Protein AF-A0A7W8KRE2-F1 (afdb_monomer)

Radius of gyration: 22.36 Å; Cα contacts (8 Å, |Δi|>4): 239; chains: 1; bounding box: 76×40×33 Å

Sequence (192 aa):
MHAADRRAFTIASDQQWRWREQNCRDRACLLDWYRRRQAELQAQAGSALAGDVRLPDKAAAAAQTVRAEPLRLKLNDVQIAGIAPPGAMPWPHYVRVDSGEYFYEDPQAGAAAALVGVRYYGIENGQYIIEASRGKAVLRYTCSADCAYIGQLALPGDIEKDMVIVRNDRNSLPSVIVNDAVNGLLAPTGAR

Structure (mmCIF, N/CA/C/O backbone):
data_AF-A0A7W8KRE2-F1
#
_entry.id   AF-A0A7W8KRE2-F1
#
loop_
_atom_site.group_PDB
_atom_site.id
_atom_site.type_symbol
_atom_site.label_atom_id
_atom_site.label_alt_id
_atom_site.label_comp_id
_atom_site.label_asym_id
_atom_site.label_entity_id
_atom_site.label_seq_id
_atom_site.pdbx_PDB_ins_code
_atom_site.Cartn_x
_atom_site.Cartn_y
_atom_site.Cartn_z
_atom_site.occupancy
_atom_site.B_iso_or_equiv
_atom_site.auth_seq_id
_atom_site.auth_comp_id
_atom_site.auth_asym_id
_atom_site.auth_atom_id
_atom_site.pdbx_PDB_model_num
ATOM 1 N N . MET A 1 1 ? 37.493 4.393 -1.944 1.00 35.66 1 MET A N 1
ATOM 2 C CA . MET A 1 1 ? 36.139 4.992 -2.016 1.00 35.66 1 MET A CA 1
ATOM 3 C C . MET A 1 1 ? 35.445 4.627 -0.712 1.00 35.66 1 MET A C 1
ATOM 5 O O . MET A 1 1 ? 35.243 3.453 -0.473 1.00 35.66 1 MET A O 1
ATOM 9 N N . HIS A 1 2 ? 35.194 5.590 0.176 1.00 34.53 2 HIS A N 1
ATOM 10 C CA . HIS A 1 2 ? 34.737 5.338 1.552 1.00 34.53 2 HIS A CA 1
ATOM 11 C C . HIS A 1 2 ? 33.223 5.081 1.634 1.00 34.53 2 HIS A C 1
ATOM 13 O O . HIS A 1 2 ? 32.477 5.704 0.886 1.00 34.53 2 HIS A O 1
ATOM 19 N N . ALA A 1 3 ? 32.786 4.222 2.569 1.00 41.09 3 ALA A N 1
ATOM 20 C CA . ALA A 1 3 ? 31.389 4.060 3.003 1.00 41.09 3 ALA A CA 1
ATOM 21 C C . ALA A 1 3 ? 30.369 4.064 1.844 1.00 41.09 3 ALA A C 1
ATOM 23 O O . ALA A 1 3 ? 29.575 4.993 1.719 1.00 41.09 3 ALA A O 1
ATOM 24 N N . ALA A 1 4 ? 30.439 3.051 0.975 1.00 54.84 4 ALA A N 1
ATOM 25 C CA . ALA A 1 4 ? 29.631 2.927 -0.239 1.00 54.84 4 ALA A CA 1
ATOM 26 C C . ALA A 1 4 ? 28.149 3.312 -0.011 1.00 54.84 4 ALA A C 1
ATOM 28 O O . ALA A 1 4 ? 27.412 2.626 0.691 1.00 54.84 4 ALA A O 1
ATOM 29 N N . ASP A 1 5 ? 27.783 4.468 -0.567 1.00 71.12 5 ASP A N 1
ATOM 30 C CA . ASP A 1 5 ? 26.479 5.138 -0.623 1.00 71.12 5 ASP A CA 1
ATOM 31 C C . ASP A 1 5 ? 25.334 4.526 0.221 1.00 71.12 5 ASP A C 1
ATOM 33 O O . ASP A 1 5 ? 24.528 3.710 -0.238 1.00 71.12 5 ASP A O 1
ATOM 37 N N . ARG A 1 6 ? 25.205 5.002 1.468 1.00 72.06 6 ARG A N 1
ATOM 38 C CA . ARG A 1 6 ? 24.103 4.653 2.387 1.00 72.06 6 ARG A CA 1
ATOM 39 C C . ARG A 1 6 ? 22.718 4.890 1.768 1.00 72.06 6 ARG A C 1
ATOM 41 O O . ARG A 1 6 ? 21.775 4.165 2.095 1.00 72.06 6 ARG A O 1
ATOM 48 N N . ARG A 1 7 ? 22.573 5.883 0.882 1.00 72.12 7 ARG A N 1
ATOM 49 C CA . ARG A 1 7 ? 21.307 6.167 0.194 1.00 72.12 7 ARG A CA 1
ATOM 50 C C . ARG A 1 7 ? 21.027 5.102 -0.860 1.00 72.12 7 ARG A C 1
ATOM 52 O O . ARG A 1 7 ? 19.917 4.578 -0.881 1.00 72.12 7 ARG A O 1
ATOM 59 N N . ALA A 1 8 ? 22.019 4.724 -1.664 1.00 76.62 8 ALA A N 1
ATOM 60 C CA . ALA A 1 8 ? 21.883 3.620 -2.615 1.00 76.62 8 ALA A CA 1
ATOM 61 C C . ALA A 1 8 ? 21.575 2.288 -1.913 1.00 76.62 8 ALA A C 1
ATOM 63 O O . ALA A 1 8 ? 20.693 1.557 -2.357 1.00 76.62 8 ALA A O 1
ATOM 64 N N . PHE A 1 9 ? 22.223 2.003 -0.778 1.00 78.81 9 PHE A N 1
ATOM 65 C CA . PHE A 1 9 ? 21.913 0.816 0.026 1.00 78.81 9 PHE A CA 1
ATOM 66 C C . PHE A 1 9 ? 20.467 0.827 0.539 1.00 78.81 9 PHE A C 1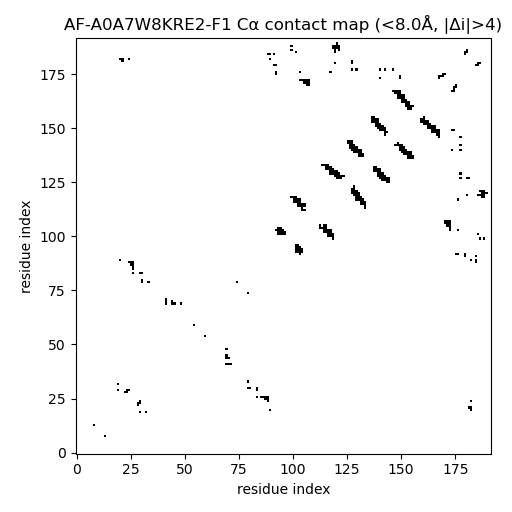
ATOM 68 O O . PHE A 1 9 ? 19.773 -0.185 0.456 1.00 78.81 9 PHE A O 1
ATOM 75 N N . THR A 1 10 ? 19.987 1.979 1.018 1.00 74.19 10 THR A N 1
ATOM 76 C CA . THR A 1 10 ? 18.595 2.138 1.468 1.00 74.19 10 THR A CA 1
ATOM 77 C C . THR A 1 10 ? 17.623 1.893 0.310 1.00 74.19 10 THR A C 1
ATOM 79 O O . THR A 1 10 ? 16.732 1.060 0.445 1.00 74.19 10 THR A O 1
ATOM 82 N N . ILE A 1 11 ? 17.864 2.508 -0.858 1.00 75.69 11 ILE A N 1
ATOM 83 C CA . ILE A 1 11 ? 17.061 2.331 -2.083 1.00 75.69 11 ILE A CA 1
ATOM 84 C C . ILE A 1 11 ? 17.053 0.871 -2.564 1.00 75.69 11 ILE A C 1
ATOM 86 O O . ILE A 1 11 ? 16.023 0.382 -3.028 1.00 75.69 11 ILE A O 1
ATOM 90 N N . ALA A 1 12 ? 18.173 0.157 -2.451 1.00 80.50 12 ALA A N 1
ATOM 91 C CA . ALA A 1 12 ? 18.250 -1.260 -2.795 1.00 80.50 12 ALA A CA 1
ATOM 92 C C . ALA A 1 12 ? 17.520 -2.144 -1.765 1.00 80.50 12 ALA A C 1
ATOM 94 O O . ALA A 1 12 ? 16.859 -3.113 -2.138 1.00 80.50 12 ALA A O 1
ATOM 95 N N . SER A 1 13 ? 17.602 -1.807 -0.473 1.00 79.44 13 SER A N 1
ATOM 96 C CA . SER A 1 13 ? 16.949 -2.539 0.621 1.00 79.44 13 SER A CA 1
ATOM 97 C C . SER A 1 13 ? 15.421 -2.418 0.577 1.00 79.44 13 SER A C 1
ATOM 99 O O . SER A 1 13 ? 14.743 -3.427 0.403 1.00 79.44 13 SER A O 1
ATOM 101 N N . ASP A 1 14 ? 14.880 -1.197 0.603 1.00 77.81 14 ASP A N 1
ATOM 102 C CA . ASP A 1 14 ? 14.214 -0.699 -0.591 1.00 77.81 14 ASP A CA 1
ATOM 103 C C . ASP A 1 14 ? 13.386 -1.655 -1.459 1.00 77.81 14 ASP A C 1
ATOM 105 O O . ASP A 1 14 ? 12.382 -2.281 -1.095 1.00 77.81 14 ASP A O 1
ATOM 109 N N . GLN A 1 15 ? 13.858 -1.714 -2.696 1.00 81.56 15 GLN A N 1
ATOM 110 C CA . GLN A 1 15 ? 13.389 -2.573 -3.767 1.00 81.56 15 GLN A CA 1
ATOM 111 C C . GLN A 1 15 ? 13.258 -4.037 -3.332 1.00 81.56 15 GLN A C 1
ATOM 113 O O . GLN A 1 15 ? 12.283 -4.682 -3.703 1.00 81.56 15 GLN A O 1
ATOM 118 N N . GLN A 1 16 ? 14.166 -4.550 -2.497 1.00 87.69 16 GLN A N 1
ATOM 119 C CA . GLN A 1 16 ? 14.127 -5.937 -2.019 1.00 87.69 16 GLN A CA 1
ATOM 120 C C . GLN A 1 16 ? 12.934 -6.210 -1.098 1.00 87.69 16 GLN A C 1
ATOM 122 O O . GLN A 1 16 ? 12.254 -7.222 -1.265 1.00 87.69 16 GLN A O 1
ATOM 127 N N . TRP A 1 17 ? 12.611 -5.291 -0.184 1.00 80.88 17 TRP A N 1
ATOM 128 C CA . TRP A 1 17 ? 11.366 -5.376 0.586 1.00 80.88 17 TRP A CA 1
ATOM 129 C C . TRP A 1 17 ? 10.153 -5.304 -0.335 1.00 80.88 17 TRP A C 1
ATOM 131 O O . TRP A 1 17 ? 9.183 -6.020 -0.153 1.00 80.88 17 TRP A O 1
ATOM 141 N N . ARG A 1 18 ? 10.199 -4.438 -1.350 1.00 79.06 18 ARG A N 1
ATOM 142 C CA . ARG A 1 18 ? 9.077 -4.204 -2.276 1.00 79.06 18 ARG A CA 1
ATOM 143 C C . ARG A 1 18 ? 8.781 -5.463 -3.090 1.00 79.06 18 ARG A C 1
ATOM 145 O O . ARG A 1 18 ? 7.629 -5.839 -3.258 1.00 79.06 18 ARG A O 1
ATOM 152 N N . TRP A 1 19 ? 9.842 -6.145 -3.508 1.00 88.00 19 TRP A N 1
ATOM 153 C CA . TRP A 1 19 ? 9.762 -7.456 -4.125 1.00 88.00 19 TRP A CA 1
ATOM 154 C C . TRP A 1 19 ? 9.136 -8.480 -3.175 1.00 88.00 19 TRP A C 1
ATOM 156 O O . TRP A 1 19 ? 8.225 -9.188 -3.588 1.00 88.00 19 TRP A O 1
ATOM 166 N N . ARG A 1 20 ? 9.563 -8.535 -1.903 1.00 90.44 20 ARG A N 1
ATOM 167 C CA . ARG A 1 20 ? 8.985 -9.460 -0.911 1.00 90.44 20 ARG A CA 1
ATOM 168 C C . ARG A 1 20 ? 7.473 -9.296 -0.803 1.00 90.44 20 ARG A C 1
ATOM 170 O O . ARG A 1 20 ? 6.767 -10.287 -0.911 1.00 90.44 20 ARG A O 1
ATOM 177 N N . GLU A 1 21 ? 7.017 -8.061 -0.618 1.00 83.19 21 GLU A N 1
ATOM 178 C CA . GLU A 1 21 ? 5.596 -7.710 -0.507 1.00 83.19 21 GLU A CA 1
ATOM 179 C C . GLU A 1 21 ? 4.787 -8.268 -1.681 1.00 83.19 21 GLU A C 1
ATOM 181 O O . GLU A 1 21 ? 3.829 -9.012 -1.509 1.00 83.19 21 GLU A O 1
ATOM 186 N N . GLN A 1 22 ? 5.260 -8.020 -2.898 1.00 76.62 22 GLN A N 1
ATOM 187 C CA . GLN A 1 22 ? 4.538 -8.416 -4.104 1.00 76.62 22 GLN A CA 1
ATOM 188 C C . GLN A 1 22 ? 4.611 -9.923 -4.401 1.00 76.62 22 GLN A C 1
ATOM 190 O O . GLN A 1 22 ? 3.720 -10.460 -5.058 1.00 76.62 22 GLN A O 1
ATOM 195 N N . ASN A 1 23 ? 5.674 -10.605 -3.961 1.00 82.50 23 ASN A N 1
ATOM 196 C CA . ASN A 1 23 ? 5.986 -11.971 -4.395 1.00 82.50 23 ASN A CA 1
ATOM 197 C C . ASN A 1 23 ? 5.770 -13.033 -3.310 1.00 82.50 23 ASN A C 1
ATOM 199 O O . ASN A 1 23 ? 5.735 -14.215 -3.642 1.00 82.50 23 ASN A O 1
ATOM 203 N N . CYS A 1 24 ? 5.601 -12.650 -2.042 1.00 82.94 24 CYS A N 1
ATOM 204 C CA . CYS A 1 24 ? 5.364 -13.594 -0.956 1.00 82.94 24 CYS A CA 1
ATOM 205 C C . CYS A 1 24 ? 3.989 -13.425 -0.320 1.00 82.94 24 CYS A C 1
ATOM 207 O O . CYS A 1 24 ? 3.678 -12.391 0.257 1.00 82.94 24 CYS A O 1
ATOM 209 N N . ARG A 1 25 ? 3.190 -14.499 -0.383 1.00 81.19 25 ARG A N 1
ATOM 210 C CA . ARG A 1 25 ? 1.819 -14.564 0.155 1.00 81.19 25 ARG A CA 1
ATOM 211 C C . ARG A 1 25 ? 1.632 -15.607 1.253 1.00 81.19 25 ARG A C 1
ATOM 213 O O . ARG A 1 25 ? 0.557 -15.708 1.832 1.00 81.19 25 ARG A O 1
ATOM 220 N N . ASP A 1 26 ? 2.669 -16.387 1.532 1.00 69.19 26 ASP A N 1
ATOM 221 C CA . ASP A 1 26 ? 2.651 -17.416 2.557 1.00 69.19 26 ASP A CA 1
ATOM 222 C C . ASP A 1 26 ? 3.980 -17.477 3.315 1.00 69.19 26 ASP A C 1
ATOM 224 O O . ASP A 1 26 ? 4.998 -16.872 2.954 1.00 69.19 26 ASP A O 1
ATOM 228 N N . ARG A 1 27 ? 3.948 -18.236 4.407 1.00 76.62 27 ARG A N 1
ATOM 229 C CA . ARG A 1 27 ? 5.068 -18.390 5.329 1.00 76.62 27 ARG A CA 1
ATOM 230 C C . ARG A 1 27 ? 6.301 -19.008 4.675 1.00 76.62 27 ARG A C 1
ATOM 232 O O . ARG A 1 27 ? 7.414 -18.617 5.019 1.00 76.62 27 ARG A O 1
ATOM 239 N N . ALA A 1 28 ? 6.117 -19.983 3.789 1.00 78.62 28 ALA A N 1
ATOM 240 C CA . ALA A 1 28 ? 7.236 -20.674 3.164 1.00 78.62 28 ALA A CA 1
ATOM 241 C C . ALA A 1 28 ? 8.022 -19.695 2.283 1.00 78.62 28 ALA A C 1
ATOM 243 O O . ALA A 1 28 ? 9.237 -19.573 2.443 1.00 78.62 28 ALA A O 1
ATOM 244 N N . CYS A 1 29 ? 7.315 -18.897 1.475 1.00 86.94 29 CYS A N 1
ATOM 245 C CA . CYS A 1 29 ? 7.933 -17.854 0.661 1.00 86.94 29 CYS A CA 1
ATOM 246 C C . CYS A 1 29 ? 8.695 -16.829 1.506 1.00 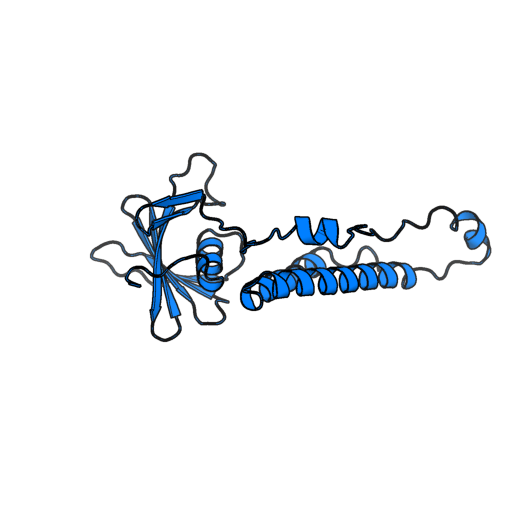86.94 29 CYS A C 1
ATOM 248 O O . CYS A 1 29 ? 9.836 -16.490 1.187 1.00 86.94 29 CYS A O 1
ATOM 250 N N . LEU A 1 30 ? 8.093 -16.347 2.602 1.00 82.94 30 LEU A N 1
ATOM 251 C CA . LEU A 1 30 ? 8.734 -15.358 3.472 1.00 82.94 30 LEU A CA 1
ATOM 252 C C . LEU A 1 30 ? 10.034 -15.896 4.080 1.00 82.94 30 LEU A C 1
ATOM 254 O O . LEU A 1 30 ? 11.056 -15.210 4.041 1.00 82.94 30 LEU A O 1
ATOM 258 N N . LEU A 1 31 ? 10.019 -17.124 4.607 1.00 80.50 31 LEU A N 1
ATOM 259 C CA . LEU A 1 31 ? 11.202 -17.750 5.202 1.00 80.50 31 LEU A CA 1
ATOM 260 C C . LEU A 1 31 ? 12.328 -17.935 4.178 1.00 80.50 31 LEU A C 1
ATOM 262 O O . LEU A 1 31 ? 13.482 -17.612 4.472 1.00 80.50 31 LEU A O 1
ATOM 266 N N . ASP A 1 32 ? 12.005 -18.391 2.969 1.00 86.56 32 ASP A N 1
ATOM 267 C CA . ASP A 1 32 ? 12.997 -18.580 1.909 1.00 86.56 32 ASP A CA 1
ATOM 268 C C . ASP A 1 32 ? 13.568 -17.250 1.408 1.00 86.56 32 ASP A C 1
ATOM 270 O O . ASP A 1 32 ? 14.779 -17.131 1.188 1.00 86.56 32 ASP A O 1
ATOM 274 N N . TRP A 1 33 ? 12.731 -16.213 1.312 1.00 91.75 33 TRP A N 1
ATOM 275 C CA . TRP A 1 33 ? 13.191 -14.863 1.008 1.00 91.75 33 TRP A CA 1
ATOM 276 C C . TRP A 1 33 ? 14.157 -14.334 2.075 1.00 91.75 33 TRP A C 1
ATOM 278 O O . TRP A 1 33 ? 15.232 -13.844 1.723 1.00 91.75 33 TRP A O 1
ATOM 288 N N . TYR A 1 34 ? 13.832 -14.473 3.367 1.00 88.75 34 TYR A N 1
ATOM 289 C CA . TYR A 1 34 ? 14.701 -14.020 4.461 1.00 88.75 34 TYR A CA 1
ATOM 290 C C . TYR A 1 34 ? 16.054 -14.735 4.456 1.00 88.75 34 TYR A C 1
ATOM 292 O O . TYR A 1 34 ? 17.090 -14.076 4.575 1.00 88.75 34 TYR A O 1
ATOM 300 N N . ARG A 1 35 ? 16.069 -16.060 4.259 1.00 88.62 35 ARG A N 1
ATOM 301 C CA . ARG A 1 35 ? 17.312 -16.844 4.161 1.00 88.62 35 ARG A CA 1
ATOM 302 C C . ARG A 1 35 ? 18.190 -16.367 3.010 1.00 88.62 35 ARG A C 1
ATOM 304 O O . ARG A 1 35 ? 19.377 -16.103 3.212 1.00 88.62 35 ARG A O 1
ATOM 311 N N . ARG A 1 36 ? 17.605 -16.208 1.817 1.00 90.81 36 ARG A N 1
ATOM 312 C CA . ARG A 1 36 ? 18.324 -15.718 0.634 1.00 90.81 36 ARG A CA 1
ATOM 313 C C . ARG A 1 36 ? 18.867 -14.312 0.867 1.00 90.81 36 ARG A C 1
ATOM 315 O O . ARG A 1 36 ? 20.054 -14.068 0.660 1.00 90.81 36 ARG A O 1
ATOM 322 N N . ARG A 1 37 ? 18.025 -13.402 1.363 1.00 91.25 37 ARG A N 1
ATOM 323 C CA . ARG A 1 37 ? 18.403 -12.007 1.597 1.00 91.25 37 ARG A CA 1
ATOM 324 C C . ARG A 1 37 ? 19.520 -11.882 2.631 1.00 91.25 37 ARG A C 1
ATOM 326 O O . ARG A 1 37 ? 20.433 -11.079 2.457 1.00 91.25 37 ARG A O 1
ATOM 333 N N . GLN A 1 38 ? 19.480 -12.698 3.682 1.00 83.12 38 GLN A N 1
ATOM 334 C CA . GLN A 1 38 ? 20.546 -12.776 4.675 1.00 83.12 38 GLN A CA 1
ATOM 335 C C . GLN A 1 38 ? 21.868 -13.237 4.046 1.00 83.12 38 GLN A C 1
ATOM 337 O O . GLN A 1 38 ? 22.899 -12.615 4.301 1.00 83.12 38 GLN A O 1
ATOM 342 N N . ALA A 1 39 ? 21.849 -14.284 3.215 1.00 83.56 39 ALA A N 1
ATOM 343 C CA . ALA A 1 39 ? 23.049 -14.778 2.539 1.00 83.56 39 ALA A CA 1
ATOM 344 C C . ALA A 1 39 ? 23.663 -13.720 1.604 1.00 83.56 39 ALA A C 1
ATOM 346 O O . ALA A 1 39 ? 24.872 -13.495 1.636 1.00 83.56 39 ALA A O 1
ATOM 347 N N . GLU A 1 40 ? 22.833 -13.012 0.834 1.00 85.50 40 GLU A N 1
ATOM 348 C CA . GLU A 1 40 ? 23.268 -11.915 -0.040 1.00 85.50 40 GLU A CA 1
ATOM 349 C C . GLU A 1 40 ? 23.930 -10.774 0.741 1.00 85.50 40 GLU A C 1
ATOM 351 O O . GLU A 1 40 ? 25.016 -10.322 0.379 1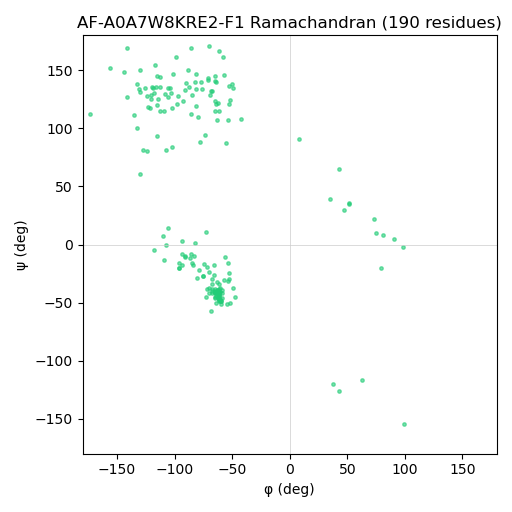.00 85.50 40 GLU A O 1
ATOM 356 N N . LEU A 1 41 ? 23.299 -10.312 1.826 1.00 85.75 41 LEU A N 1
ATOM 357 C CA . LEU A 1 41 ? 23.827 -9.223 2.652 1.00 85.75 41 LEU A CA 1
ATOM 358 C C . LEU A 1 41 ? 25.139 -9.619 3.337 1.00 85.75 41 LEU A C 1
ATOM 360 O O . LEU A 1 41 ? 26.067 -8.815 3.417 1.00 85.75 41 LEU A O 1
ATOM 364 N N . GLN A 1 42 ? 25.244 -10.870 3.788 1.00 82.25 42 GLN A N 1
ATOM 365 C CA . GLN A 1 42 ? 26.481 -11.406 4.350 1.00 82.25 42 GLN A CA 1
ATOM 366 C C . GLN A 1 42 ? 27.598 -11.484 3.302 1.00 82.25 42 GLN A C 1
ATOM 368 O O . GLN A 1 42 ? 28.738 -11.137 3.611 1.00 82.25 42 GLN A O 1
ATOM 373 N N . ALA A 1 43 ? 27.283 -11.889 2.069 1.00 77.75 43 ALA A N 1
ATOM 374 C CA . ALA A 1 43 ? 28.244 -11.917 0.970 1.00 77.75 43 ALA A CA 1
ATOM 375 C C . ALA A 1 43 ? 28.722 -10.504 0.598 1.00 77.75 43 ALA A C 1
ATOM 377 O O . ALA A 1 43 ? 29.924 -10.277 0.492 1.00 77.75 43 ALA A O 1
ATOM 378 N N . GLN A 1 44 ? 27.807 -9.534 0.494 1.00 78.12 44 GLN A N 1
ATOM 379 C CA . GLN A 1 44 ? 28.135 -8.130 0.211 1.00 78.12 44 GLN A CA 1
ATOM 380 C C . GLN A 1 44 ? 29.015 -7.513 1.306 1.00 78.12 44 GLN A C 1
ATOM 382 O O . GLN A 1 44 ? 30.000 -6.841 0.998 1.00 78.12 44 GLN A O 1
ATOM 387 N N . ALA A 1 45 ? 28.716 -7.794 2.579 1.00 72.12 45 ALA A N 1
ATOM 388 C CA . ALA A 1 45 ? 29.561 -7.384 3.698 1.00 72.12 45 ALA A CA 1
ATOM 389 C C . ALA A 1 45 ? 30.956 -8.035 3.635 1.00 72.12 45 ALA A C 1
ATOM 391 O O . ALA A 1 45 ? 31.957 -7.374 3.903 1.00 72.12 45 ALA A O 1
ATOM 392 N N . GLY A 1 46 ? 31.039 -9.311 3.241 1.00 68.25 46 GLY A N 1
ATOM 393 C CA . GLY A 1 46 ? 32.307 -10.017 3.041 1.00 68.25 46 GLY A CA 1
ATOM 394 C C . GLY A 1 46 ? 33.151 -9.445 1.896 1.00 68.25 46 GLY A C 1
ATOM 395 O O . GLY A 1 46 ? 34.358 -9.278 2.054 1.00 68.25 46 GLY A O 1
ATOM 396 N N . SER A 1 47 ? 32.529 -9.096 0.767 1.00 65.75 47 SER A N 1
ATOM 397 C CA . SER A 1 47 ? 33.212 -8.500 -0.390 1.00 65.75 47 SER A CA 1
ATOM 398 C C . SER A 1 47 ? 33.682 -7.067 -0.131 1.00 65.75 47 SER A C 1
ATOM 400 O O . SER A 1 47 ? 34.785 -6.713 -0.541 1.00 65.75 47 SER A O 1
ATOM 402 N N . ALA A 1 48 ? 32.904 -6.256 0.594 1.00 61.97 48 ALA A N 1
ATOM 403 C CA . ALA A 1 48 ? 33.304 -4.898 0.973 1.00 61.97 48 ALA A CA 1
ATOM 404 C C . ALA A 1 48 ? 34.571 -4.884 1.851 1.00 61.97 48 ALA A C 1
ATOM 406 O O . ALA A 1 48 ? 35.416 -4.008 1.702 1.00 61.97 48 ALA A O 1
ATOM 407 N N . LEU A 1 49 ? 34.746 -5.895 2.710 1.00 57.97 49 LEU A N 1
ATOM 408 C CA . LEU A 1 49 ? 35.944 -6.063 3.542 1.00 57.97 49 LEU A CA 1
ATOM 409 C C . LEU A 1 49 ? 37.177 -6.561 2.764 1.00 57.97 49 LEU A C 1
ATOM 411 O O . LEU A 1 49 ? 38.291 -6.459 3.272 1.00 57.97 49 LEU A O 1
ATOM 415 N N . ALA A 1 50 ? 36.998 -7.115 1.561 1.00 55.22 50 ALA A N 1
ATOM 416 C CA . ALA A 1 50 ? 38.086 -7.612 0.714 1.00 55.22 50 ALA A CA 1
ATOM 417 C C . ALA A 1 50 ? 38.545 -6.594 -0.351 1.00 55.22 50 ALA A C 1
ATOM 419 O O . ALA A 1 50 ? 39.649 -6.723 -0.876 1.00 55.22 50 ALA A O 1
ATOM 420 N N . GLY A 1 51 ? 37.707 -5.602 -0.678 1.00 51.50 51 GLY A N 1
ATOM 421 C CA . GLY A 1 51 ? 37.946 -4.632 -1.756 1.00 51.50 51 GLY A CA 1
ATOM 422 C C . GLY A 1 51 ? 38.792 -3.409 -1.385 1.00 51.50 51 GLY A C 1
ATOM 423 O O . GLY A 1 51 ? 39.310 -2.749 -2.280 1.00 51.50 51 GLY A O 1
ATOM 424 N N . ASP A 1 52 ? 38.982 -3.124 -0.096 1.00 51.50 52 ASP A N 1
ATOM 425 C CA . ASP A 1 52 ? 39.759 -1.979 0.391 1.00 51.50 52 ASP A CA 1
ATOM 426 C C . ASP A 1 52 ? 40.877 -2.468 1.326 1.00 51.50 52 ASP A C 1
ATOM 428 O O . ASP A 1 52 ? 40.691 -2.430 2.530 1.00 51.50 52 ASP A O 1
ATOM 432 N N . VAL A 1 53 ? 42.015 -2.954 0.803 1.00 43.09 53 VAL A N 1
ATOM 433 C CA . VAL A 1 53 ? 43.365 -2.853 1.418 1.00 43.09 53 VAL A CA 1
ATOM 434 C C . VAL A 1 53 ? 44.412 -3.400 0.429 1.00 43.09 53 VAL A C 1
ATOM 436 O O . VAL A 1 53 ? 44.524 -4.605 0.217 1.00 43.09 53 VAL A O 1
ATOM 439 N N . ARG A 1 54 ? 45.278 -2.525 -0.098 1.00 54.31 54 ARG A N 1
ATOM 440 C CA . ARG A 1 54 ? 46.679 -2.880 -0.381 1.00 54.31 54 ARG A CA 1
ATOM 441 C C . ARG A 1 54 ? 47.537 -2.007 0.532 1.00 54.31 54 ARG A C 1
ATOM 443 O O . ARG A 1 54 ? 47.798 -0.852 0.216 1.00 54.31 54 ARG A O 1
ATOM 450 N N . LEU A 1 55 ? 47.882 -2.531 1.709 1.00 45.72 55 LEU A N 1
ATOM 451 C CA . LEU A 1 55 ? 48.747 -1.867 2.691 1.00 45.72 55 LEU A CA 1
ATOM 452 C C . LEU A 1 55 ? 50.172 -2.452 2.616 1.00 45.72 55 LEU A C 1
ATOM 454 O O . LEU A 1 55 ? 50.313 -3.641 2.334 1.00 45.72 55 LEU A O 1
ATOM 458 N N . PRO A 1 56 ? 51.218 -1.643 2.868 1.00 54.03 56 PRO A N 1
ATOM 459 C CA . PRO A 1 56 ? 52.607 -2.100 2.916 1.00 54.03 56 PRO A CA 1
ATOM 460 C C . PRO A 1 56 ? 52.861 -3.073 4.082 1.00 54.03 56 PRO A C 1
ATOM 462 O O . PRO A 1 56 ? 52.326 -2.902 5.181 1.00 54.03 56 PRO A O 1
ATOM 465 N N . ASP A 1 57 ? 53.734 -4.058 3.846 1.00 52.62 57 ASP A N 1
ATOM 466 C CA . ASP A 1 57 ? 53.901 -5.302 4.623 1.00 52.62 57 ASP A CA 1
ATOM 467 C C . ASP A 1 57 ? 54.098 -5.138 6.143 1.00 52.62 57 ASP A C 1
ATOM 469 O O . ASP A 1 57 ? 53.766 -6.030 6.920 1.00 52.62 57 ASP A O 1
ATOM 473 N N . LYS A 1 58 ? 54.591 -3.986 6.613 1.00 51.53 58 LYS A N 1
ATOM 474 C CA . LYS A 1 58 ? 54.832 -3.741 8.047 1.00 51.53 58 LYS A CA 1
ATOM 475 C C . LYS A 1 58 ? 53.576 -3.398 8.856 1.00 51.53 58 LYS A C 1
ATOM 477 O O . LYS A 1 58 ? 53.575 -3.612 10.064 1.00 51.53 58 LYS A O 1
ATOM 482 N N . ALA A 1 59 ? 52.502 -2.921 8.224 1.00 44.72 59 ALA A N 1
ATOM 483 C CA . ALA A 1 59 ? 51.226 -2.669 8.907 1.00 44.72 59 ALA A CA 1
ATOM 484 C C . ALA A 1 59 ? 50.355 -3.936 9.037 1.00 44.72 59 ALA A C 1
ATOM 486 O O . ALA A 1 59 ? 49.362 -3.939 9.767 1.00 44.72 59 ALA A O 1
ATOM 487 N N . ALA A 1 60 ? 50.735 -5.030 8.366 1.00 46.56 60 ALA A N 1
ATOM 488 C CA . ALA A 1 60 ? 49.983 -6.280 8.369 1.00 46.56 60 ALA A CA 1
ATOM 489 C C . ALA A 1 60 ? 50.029 -7.013 9.720 1.00 46.56 60 ALA A C 1
ATOM 491 O O . ALA A 1 60 ? 49.114 -7.774 10.008 1.00 46.56 60 ALA A O 1
ATOM 492 N N . ALA A 1 61 ? 51.041 -6.787 10.566 1.00 47.78 61 ALA A N 1
ATOM 493 C CA . ALA A 1 61 ? 51.181 -7.511 11.835 1.00 47.78 61 ALA A CA 1
ATOM 494 C C . ALA A 1 61 ? 50.298 -6.957 12.972 1.00 47.78 61 ALA A C 1
ATOM 496 O O . ALA A 1 61 ? 49.875 -7.717 13.836 1.00 47.78 61 ALA A O 1
ATOM 497 N N . ALA A 1 62 ? 49.976 -5.657 12.964 1.00 47.84 62 ALA A N 1
ATOM 498 C CA . ALA A 1 62 ? 49.166 -5.024 14.015 1.00 47.84 62 ALA A CA 1
ATOM 499 C C . ALA A 1 62 ? 47.668 -4.911 13.664 1.00 47.84 62 ALA A C 1
ATOM 501 O O . ALA A 1 62 ? 46.839 -4.784 14.557 1.00 47.84 62 ALA A O 1
ATOM 502 N N . ALA A 1 63 ? 47.299 -4.988 12.379 1.00 43.69 63 ALA A N 1
ATOM 503 C CA . ALA A 1 63 ? 45.903 -4.902 11.932 1.00 43.69 63 ALA A CA 1
ATOM 504 C C . ALA A 1 63 ? 45.145 -6.248 11.967 1.00 43.69 63 ALA A C 1
ATOM 506 O O . ALA A 1 63 ? 43.932 -6.280 11.765 1.00 43.69 63 ALA A O 1
ATOM 507 N N . GLN A 1 64 ? 45.829 -7.369 12.222 1.00 48.28 64 GLN A N 1
ATOM 508 C CA . GLN A 1 64 ? 45.209 -8.703 12.224 1.00 48.28 64 GLN A CA 1
ATOM 509 C C . GLN A 1 64 ? 44.283 -8.961 13.422 1.00 48.28 64 GLN A C 1
ATOM 511 O O . GLN A 1 64 ? 43.433 -9.845 13.347 1.00 48.28 64 GLN A O 1
ATOM 516 N N . THR A 1 65 ? 44.403 -8.199 14.510 1.00 47.19 65 THR A N 1
ATOM 517 C CA . THR A 1 65 ? 43.662 -8.461 15.755 1.00 47.19 65 THR A CA 1
ATOM 518 C C . THR A 1 65 ? 42.341 -7.709 15.879 1.00 47.19 65 THR A C 1
ATOM 520 O O . THR A 1 65 ? 41.553 -8.035 16.762 1.00 47.19 65 THR A O 1
ATOM 523 N N . VAL A 1 66 ? 42.035 -6.771 14.977 1.00 51.25 66 VAL A N 1
ATOM 524 C CA . VAL A 1 66 ? 40.717 -6.117 14.928 1.00 51.25 66 VAL A CA 1
ATOM 525 C C . VAL A 1 66 ? 40.175 -6.158 13.503 1.00 51.25 66 VAL A C 1
ATOM 527 O O . VAL A 1 66 ? 39.902 -5.140 12.870 1.00 51.25 66 VAL A O 1
ATOM 530 N N . ARG A 1 67 ? 39.988 -7.373 12.974 1.00 50.09 67 ARG A N 1
ATOM 531 C CA . ARG A 1 67 ? 38.980 -7.571 11.929 1.00 50.09 67 ARG A CA 1
ATOM 532 C C . ARG A 1 67 ? 37.641 -7.237 12.576 1.00 50.09 67 ARG A C 1
ATOM 534 O O . ARG A 1 67 ? 37.168 -8.005 13.408 1.00 50.09 67 ARG A O 1
ATOM 541 N N . ALA A 1 68 ? 37.054 -6.096 12.216 1.00 54.34 68 ALA A N 1
ATOM 542 C CA . ALA A 1 68 ? 35.636 -5.875 12.447 1.00 54.34 68 ALA A CA 1
ATOM 543 C C . ALA A 1 68 ? 34.917 -7.068 11.815 1.00 54.34 68 ALA A C 1
ATOM 545 O O . ALA A 1 68 ? 34.939 -7.242 10.594 1.00 54.34 68 ALA A O 1
ATOM 546 N N . GLU A 1 69 ? 34.405 -7.957 12.665 1.00 57.84 69 GLU A N 1
ATOM 547 C CA . GLU A 1 69 ? 33.625 -9.108 12.239 1.00 57.84 69 GLU A CA 1
ATOM 548 C C . GLU A 1 69 ? 32.537 -8.536 11.315 1.00 57.84 69 GLU A C 1
ATOM 550 O O . GLU A 1 69 ? 31.847 -7.596 11.733 1.00 57.84 69 GLU A O 1
ATOM 555 N N . PRO A 1 70 ? 32.403 -8.998 10.051 1.00 51.34 70 PRO A N 1
ATOM 556 C CA . PRO A 1 70 ? 31.263 -8.592 9.239 1.00 51.34 70 PRO A CA 1
ATOM 557 C C . PRO A 1 70 ? 30.034 -8.817 10.101 1.00 51.34 70 PRO A C 1
ATOM 559 O O . PRO A 1 70 ? 29.975 -9.852 10.765 1.00 51.34 70 PRO A O 1
ATOM 562 N N . LEU A 1 71 ? 29.119 -7.846 10.139 1.00 55.44 71 LEU A N 1
ATOM 563 C CA . LEU A 1 71 ? 27.922 -7.876 10.975 1.00 55.44 71 LEU A CA 1
ATOM 564 C C . LEU A 1 71 ? 27.138 -9.154 10.656 1.00 55.44 71 LEU A C 1
ATOM 566 O O . LEU A 1 71 ? 26.289 -9.216 9.768 1.00 55.44 71 LEU A O 1
ATOM 570 N N . ARG A 1 72 ? 27.494 -10.235 11.346 1.00 57.94 72 ARG A N 1
ATOM 571 C CA . ARG A 1 72 ? 26.821 -11.506 11.252 1.00 57.94 72 ARG A CA 1
ATOM 572 C C . ARG A 1 72 ? 25.618 -11.301 12.123 1.00 57.94 72 ARG A C 1
ATOM 574 O O . ARG A 1 72 ? 25.735 -11.243 13.341 1.00 57.94 72 ARG A O 1
ATOM 581 N N . LEU A 1 73 ? 24.464 -11.221 11.475 1.00 65.69 73 LEU A N 1
ATOM 582 C CA . LEU A 1 73 ? 23.181 -11.185 12.164 1.00 65.69 73 LEU A CA 1
ATOM 583 C C . LEU A 1 73 ? 23.037 -12.375 13.140 1.00 65.69 73 LEU A C 1
ATOM 585 O O . LEU A 1 73 ? 22.200 -12.309 14.027 1.00 65.69 73 LEU A O 1
ATOM 589 N N . LYS A 1 74 ? 23.879 -13.428 13.013 1.00 71.31 74 LYS A N 1
ATOM 590 C CA . LYS A 1 74 ? 23.961 -14.618 13.889 1.00 71.31 74 LYS A CA 1
ATOM 591 C C . LYS A 1 74 ? 22.573 -15.209 14.171 1.00 71.31 74 LYS A C 1
ATOM 593 O O . LYS A 1 74 ? 22.363 -15.822 15.208 1.00 71.31 74 LYS A O 1
ATOM 598 N N . LEU A 1 75 ? 21.651 -15.037 13.219 1.00 76.44 75 LEU A N 1
ATOM 599 C CA . LEU A 1 75 ? 20.311 -15.592 13.274 1.00 76.44 75 LEU A CA 1
ATOM 600 C C . LEU A 1 75 ? 20.380 -17.045 12.814 1.00 76.44 75 LEU A C 1
ATOM 602 O O . LEU A 1 75 ? 20.796 -17.320 11.685 1.00 76.44 75 LEU A O 1
ATOM 606 N N . ASN A 1 76 ? 19.994 -17.957 13.698 1.00 77.31 76 ASN A N 1
ATOM 607 C CA . ASN A 1 76 ? 19.767 -19.361 13.372 1.00 77.31 76 ASN A CA 1
ATOM 608 C C . ASN A 1 76 ? 18.333 -19.580 12.849 1.00 77.31 76 ASN A C 1
ATOM 610 O O . ASN A 1 76 ? 17.481 -18.697 12.955 1.00 77.31 76 ASN A O 1
ATOM 614 N N . ASP A 1 77 ? 18.045 -20.764 12.300 1.00 70.00 77 ASP A N 1
ATOM 615 C CA . ASP A 1 77 ? 16.726 -21.079 11.729 1.00 70.00 77 ASP A CA 1
ATOM 616 C C . ASP A 1 77 ? 15.571 -20.920 12.726 1.00 70.00 77 ASP A C 1
ATOM 618 O O . ASP A 1 77 ? 14.469 -20.550 12.331 1.00 70.00 77 ASP A O 1
ATOM 622 N N . VAL A 1 78 ? 15.816 -21.141 14.021 1.00 76.25 78 VAL A N 1
ATOM 623 C CA . VAL A 1 78 ? 14.809 -20.952 15.076 1.00 76.25 78 VAL A CA 1
ATOM 624 C C . VAL A 1 78 ? 14.501 -19.466 15.270 1.00 76.25 78 VAL A C 1
ATOM 626 O O . VAL A 1 78 ? 13.339 -19.084 15.375 1.00 76.25 78 VAL A O 1
ATOM 629 N N . GLN A 1 79 ? 15.521 -18.607 15.255 1.00 78.06 79 GLN A N 1
ATOM 630 C CA . GLN A 1 79 ? 15.356 -17.154 15.321 1.00 78.06 79 GLN A CA 1
ATOM 631 C C . GLN A 1 79 ? 14.688 -16.609 14.054 1.00 78.06 79 GLN A C 1
ATOM 633 O O . GLN A 1 79 ? 13.799 -15.771 14.156 1.00 78.06 79 GLN A O 1
ATOM 638 N N . ILE A 1 80 ? 15.042 -17.125 12.872 1.00 69.12 80 ILE A N 1
ATOM 639 C CA . ILE A 1 80 ? 14.379 -16.770 11.606 1.00 69.12 80 ILE A CA 1
ATOM 640 C C . ILE A 1 80 ? 12.908 -17.217 11.623 1.00 69.12 80 ILE A C 1
ATOM 642 O O . ILE A 1 80 ? 12.025 -16.452 11.240 1.00 69.12 80 ILE A O 1
ATOM 646 N N . ALA A 1 81 ? 12.613 -18.411 12.142 1.00 67.44 81 ALA A N 1
ATOM 647 C CA . ALA A 1 81 ? 11.244 -18.887 12.331 1.00 67.44 81 ALA A CA 1
ATOM 648 C C . ALA A 1 81 ? 10.454 -18.064 13.366 1.00 67.44 81 ALA A C 1
ATOM 650 O O . ALA A 1 81 ? 9.229 -17.999 13.273 1.00 67.44 81 ALA A O 1
ATOM 651 N N . GLY A 1 82 ? 11.134 -17.428 14.325 1.00 66.00 82 GLY A N 1
ATOM 652 C CA . GLY A 1 82 ? 10.542 -16.489 15.281 1.00 66.00 82 GLY A CA 1
ATOM 653 C C . GLY A 1 82 ? 10.221 -15.114 14.686 1.00 66.00 82 GLY A C 1
ATOM 654 O O . GLY A 1 82 ? 9.287 -14.466 15.145 1.00 66.00 82 GLY A O 1
ATOM 655 N N . ILE A 1 83 ? 10.938 -14.686 13.639 1.00 72.12 83 ILE A N 1
ATOM 656 C CA . ILE A 1 83 ? 10.630 -13.450 12.893 1.00 72.12 83 ILE A CA 1
ATOM 657 C C . ILE A 1 83 ? 9.305 -13.593 12.123 1.00 72.12 83 ILE A C 1
ATOM 659 O O . ILE A 1 83 ? 8.558 -12.624 12.002 1.00 72.12 83 ILE A O 1
ATOM 663 N N . ALA A 1 84 ? 8.998 -14.800 11.632 1.00 61.88 84 ALA A N 1
ATOM 664 C CA . ALA A 1 84 ? 7.756 -15.135 10.932 1.00 61.88 84 ALA A CA 1
ATOM 665 C C . ALA A 1 84 ? 7.074 -16.370 11.571 1.00 61.88 84 ALA A C 1
ATOM 667 O O . ALA A 1 84 ? 7.228 -17.502 11.074 1.00 61.88 84 ALA A O 1
ATOM 668 N N . PRO A 1 85 ? 6.330 -16.180 12.683 1.00 66.38 85 PRO A N 1
ATOM 669 C CA . PRO A 1 85 ? 5.638 -17.268 13.369 1.00 66.38 85 PRO A CA 1
ATOM 670 C C . PRO A 1 85 ? 4.650 -18.010 12.447 1.00 66.38 85 PRO A C 1
ATOM 672 O O . PRO A 1 85 ? 4.272 -17.510 11.386 1.00 66.38 85 PRO A O 1
ATOM 675 N N . PRO A 1 86 ? 4.226 -19.237 12.802 1.00 51.28 86 PRO A N 1
ATOM 676 C CA . PRO A 1 86 ? 3.164 -19.929 12.073 1.00 51.28 86 PRO A CA 1
ATOM 677 C C . PRO A 1 86 ? 1.916 -19.038 11.950 1.00 51.28 86 PRO A C 1
ATOM 679 O O . PRO A 1 86 ? 1.380 -18.607 12.964 1.00 51.28 86 PRO A O 1
ATOM 682 N N . GLY A 1 87 ? 1.484 -18.746 10.718 1.00 59.00 87 GLY A N 1
ATOM 683 C CA . GLY A 1 87 ? 0.389 -17.803 10.439 1.00 59.00 87 GLY A CA 1
ATOM 684 C C . GLY A 1 87 ? 0.812 -16.343 10.225 1.00 59.00 87 GLY A C 1
ATOM 685 O O . GLY A 1 87 ? -0.053 -15.490 10.066 1.00 59.00 87 GLY A O 1
ATOM 686 N N . ALA A 1 88 ? 2.115 -16.040 10.198 1.00 57.69 88 ALA A N 1
ATOM 687 C CA . ALA A 1 88 ? 2.609 -14.698 9.903 1.00 57.69 88 ALA A CA 1
ATOM 688 C C . ALA A 1 88 ? 2.195 -14.245 8.493 1.00 57.69 88 ALA A C 1
ATOM 690 O O . ALA A 1 88 ? 2.640 -14.805 7.490 1.00 57.69 88 ALA A O 1
ATOM 691 N N . MET A 1 89 ? 1.363 -13.209 8.448 1.00 59.19 89 MET A N 1
ATOM 692 C CA . MET A 1 89 ? 1.083 -12.381 7.276 1.00 59.19 89 MET A CA 1
ATOM 693 C C . MET A 1 89 ? 1.931 -11.100 7.378 1.00 59.19 89 MET A C 1
ATOM 695 O O . MET A 1 89 ? 2.424 -10.800 8.474 1.00 59.19 89 MET A O 1
ATOM 699 N N . PRO A 1 90 ? 2.162 -10.352 6.281 1.00 67.94 90 PRO A N 1
ATOM 700 C CA . PRO A 1 90 ? 2.759 -9.027 6.395 1.00 67.94 90 PRO A CA 1
ATOM 701 C C . PRO A 1 90 ? 1.998 -8.211 7.446 1.00 67.94 90 PRO A C 1
ATOM 703 O O . PRO A 1 90 ? 0.778 -8.324 7.570 1.00 67.94 90 PRO A O 1
ATOM 706 N N . TRP A 1 91 ? 2.740 -7.473 8.273 1.00 74.81 91 TRP A N 1
ATOM 707 C CA . TRP A 1 91 ? 2.147 -6.753 9.394 1.00 74.81 91 TRP A CA 1
ATOM 708 C C . TRP A 1 91 ? 1.165 -5.715 8.850 1.00 74.81 91 TRP A C 1
ATOM 710 O O . TRP A 1 91 ? 1.589 -4.870 8.058 1.00 74.81 91 TRP A O 1
ATOM 720 N N . PRO A 1 92 ? -0.118 -5.774 9.243 1.00 85.00 92 PRO A N 1
ATOM 721 C CA . PRO A 1 92 ? -1.065 -4.755 8.839 1.00 85.00 92 PRO A CA 1
ATOM 722 C C . PRO A 1 92 ? -0.657 -3.422 9.449 1.00 85.00 92 PRO A C 1
ATOM 724 O O . PRO A 1 92 ? -0.240 -3.360 10.608 1.00 85.00 92 PRO A O 1
ATOM 727 N N . HIS A 1 93 ? -0.797 -2.353 8.673 1.00 89.62 93 HIS A N 1
ATOM 728 C CA . HIS A 1 93 ? -0.537 -1.008 9.173 1.00 89.62 93 HIS A CA 1
ATOM 729 C C . HIS A 1 93 ? -1.800 -0.353 9.749 1.00 89.62 93 HIS A C 1
ATOM 731 O O . HIS A 1 93 ? -1.713 0.700 10.381 1.00 89.62 93 HIS A O 1
ATOM 737 N N . TYR A 1 94 ? -2.975 -0.964 9.556 1.00 91.69 94 TYR A N 1
ATOM 738 C CA . TYR A 1 94 ? -4.189 -0.557 10.254 1.00 91.69 94 TYR A CA 1
ATOM 739 C C . TYR A 1 94 ? -4.111 -0.929 11.740 1.00 91.69 94 TYR A C 1
ATOM 741 O O . TYR A 1 94 ? -3.628 -1.994 12.120 1.00 91.69 94 TYR A O 1
ATOM 749 N N . VAL A 1 95 ? -4.649 -0.062 12.593 1.00 92.25 95 VAL A N 1
ATOM 750 C CA . VAL A 1 95 ? -4.672 -0.245 14.053 1.00 92.25 95 VAL A CA 1
ATOM 751 C C . VAL A 1 95 ? -5.960 -0.902 14.544 1.00 92.25 95 VAL A C 1
ATOM 753 O O . VAL A 1 95 ? -6.021 -1.407 15.664 1.00 92.25 95 VAL A O 1
ATOM 756 N N . ARG A 1 96 ? -7.016 -0.894 13.721 1.00 91.69 96 ARG A N 1
ATOM 757 C CA . ARG A 1 96 ? -8.327 -1.457 14.063 1.00 91.69 96 ARG A CA 1
ATOM 758 C C . ARG A 1 96 ? -9.106 -1.834 12.808 1.00 91.69 96 ARG A C 1
ATOM 760 O O . ARG A 1 96 ? -8.952 -1.191 11.775 1.00 91.69 96 ARG A O 1
ATOM 767 N N . VAL A 1 97 ? -9.988 -2.822 12.932 1.00 93.56 97 VAL A N 1
ATOM 768 C CA . VAL A 1 97 ? -10.997 -3.169 11.923 1.00 93.56 97 VAL A CA 1
ATOM 769 C C . VAL A 1 97 ? -12.368 -3.170 12.584 1.00 93.56 97 VAL A C 1
ATOM 771 O O . VAL A 1 97 ? -12.515 -3.719 13.675 1.00 93.56 97 VAL A O 1
ATOM 774 N N . ASP A 1 98 ? -13.358 -2.567 11.935 1.00 92.25 98 ASP A N 1
ATOM 775 C CA . ASP A 1 98 ? -14.761 -2.638 12.339 1.00 92.25 98 ASP A CA 1
ATOM 776 C C . ASP A 1 98 ? -15.650 -2.732 11.098 1.00 92.25 98 ASP A C 1
ATOM 778 O O . ASP A 1 98 ? -15.537 -1.925 10.183 1.00 92.25 98 ASP A O 1
ATOM 782 N N . SER A 1 99 ? -16.526 -3.737 11.048 1.00 88.19 99 SER A N 1
ATOM 783 C CA . SER A 1 99 ? -17.564 -3.862 10.014 1.00 88.19 99 SER A CA 1
ATOM 784 C C . SER A 1 99 ? -17.068 -3.761 8.553 1.00 88.19 99 SER A C 1
ATOM 786 O O . SER A 1 99 ? -17.769 -3.253 7.678 1.00 88.19 99 SER A O 1
ATOM 788 N N . GLY A 1 100 ? -15.860 -4.271 8.272 1.00 86.62 100 GLY A N 1
ATOM 789 C CA . GLY A 1 100 ? -15.232 -4.222 6.941 1.00 86.62 100 GLY A CA 1
ATOM 790 C C . GLY A 1 100 ? -14.545 -2.891 6.605 1.00 86.62 100 GLY A C 1
ATOM 791 O O . GLY A 1 100 ? -14.124 -2.692 5.468 1.00 86.62 100 GLY A O 1
ATOM 792 N N . GLU A 1 101 ? -14.431 -1.990 7.580 1.00 94.56 101 GLU A N 1
ATOM 793 C CA . GLU A 1 101 ? -13.650 -0.760 7.514 1.00 94.56 101 GLU A CA 1
ATOM 794 C C . GLU A 1 101 ? -12.372 -0.892 8.356 1.00 94.56 101 GLU A C 1
ATOM 796 O O . GLU A 1 101 ? -12.386 -1.375 9.491 1.00 94.56 101 GLU A O 1
ATOM 801 N N . TYR A 1 102 ? -11.252 -0.464 7.782 1.00 95.62 102 TYR A N 1
ATOM 802 C CA . TYR A 1 102 ? -9.910 -0.558 8.345 1.00 95.62 102 TYR A CA 1
ATOM 803 C C . TYR A 1 102 ? -9.436 0.827 8.769 1.00 95.62 102 TYR A C 1
ATOM 805 O O . TYR A 1 102 ? -9.498 1.770 7.991 1.00 95.62 102 TYR A O 1
ATOM 813 N N . PHE A 1 103 ? -8.954 0.976 9.996 1.00 94.94 103 PHE A N 1
ATOM 814 C CA . PHE A 1 103 ? -8.598 2.278 10.552 1.00 94.94 103 PHE A CA 1
ATOM 815 C C . PHE A 1 103 ? -7.089 2.452 10.610 1.00 94.94 103 PHE A C 1
ATOM 817 O O . PHE A 1 103 ? -6.395 1.638 11.215 1.00 94.94 103 PHE A O 1
ATOM 824 N N . TYR A 1 104 ? -6.601 3.545 10.033 1.00 93.62 104 TYR A N 1
ATOM 825 C CA . TYR A 1 104 ? -5.184 3.881 9.959 1.00 93.62 104 TYR A CA 1
ATOM 826 C C . TYR A 1 104 ? -4.868 5.144 10.754 1.00 93.62 104 TYR A C 1
ATOM 828 O O . TYR A 1 104 ? -5.649 6.101 10.773 1.00 93.62 104 TYR A O 1
ATOM 836 N N . GLU A 1 105 ? -3.684 5.161 11.356 1.00 91.50 105 GLU A N 1
ATOM 837 C CA . GLU A 1 105 ? -3.032 6.392 11.786 1.00 91.50 105 GLU A CA 1
ATOM 838 C C . GLU A 1 105 ? -2.310 7.010 10.587 1.00 91.50 105 GLU A C 1
ATOM 840 O O . GLU A 1 105 ? -1.729 6.309 9.758 1.00 91.50 105 GLU A O 1
ATOM 845 N N . ASP A 1 106 ? -2.366 8.333 10.465 1.00 87.25 106 ASP A N 1
ATOM 846 C CA . ASP A 1 106 ? -1.634 9.033 9.417 1.00 87.25 106 ASP A CA 1
ATOM 847 C C . ASP A 1 106 ? -0.205 9.304 9.899 1.00 87.25 106 ASP A C 1
ATOM 849 O O . ASP A 1 106 ? -0.037 10.114 10.808 1.00 87.25 106 ASP A O 1
ATOM 853 N N . PRO A 1 107 ? 0.827 8.677 9.304 1.00 81.75 107 PRO A N 1
ATOM 854 C CA . PRO A 1 107 ? 2.208 8.812 9.766 1.00 81.75 107 PRO A CA 1
ATOM 855 C C . PRO A 1 107 ? 2.761 10.233 9.605 1.00 81.75 107 PRO A C 1
ATOM 857 O O . PRO A 1 107 ? 3.782 10.569 10.202 1.00 81.75 107 PRO A O 1
ATOM 860 N N . GLN A 1 108 ? 2.121 11.061 8.775 1.00 81.94 108 GLN A N 1
ATOM 861 C CA . GLN A 1 108 ? 2.506 12.455 8.563 1.00 81.94 108 GLN A CA 1
ATOM 862 C C . GLN A 1 108 ? 1.698 13.414 9.437 1.00 81.94 108 GLN A C 1
ATOM 864 O O . GLN A 1 108 ? 2.097 14.566 9.620 1.00 81.94 108 GLN A O 1
ATOM 869 N N . ALA A 1 109 ? 0.581 12.952 9.998 1.00 74.62 109 ALA A N 1
ATOM 870 C CA . ALA A 1 109 ? -0.172 13.712 10.972 1.00 74.62 109 ALA A CA 1
ATOM 871 C C . ALA A 1 109 ? 0.351 13.388 12.381 1.00 74.62 109 ALA A C 1
ATOM 873 O O . ALA A 1 109 ? 0.683 12.252 12.702 1.00 74.62 109 ALA A O 1
ATOM 874 N N . GLY A 1 110 ? 0.471 14.399 13.243 1.00 67.69 110 GLY A N 1
ATOM 875 C CA . GLY A 1 110 ? 0.927 14.179 14.619 1.00 67.69 110 GLY A CA 1
ATOM 876 C C . GLY A 1 110 ? -0.007 13.248 15.409 1.00 67.69 110 GLY A C 1
ATOM 877 O O . GLY A 1 110 ? -1.154 13.038 15.026 1.00 67.69 110 GLY A O 1
ATOM 878 N N . ALA A 1 111 ? 0.450 12.766 16.569 1.00 61.62 111 ALA A N 1
ATOM 879 C CA . ALA A 1 111 ? -0.234 11.763 17.404 1.00 61.62 111 ALA A CA 1
ATOM 880 C C . ALA A 1 111 ? -1.678 12.104 17.854 1.00 61.62 111 ALA A C 1
ATOM 882 O O . ALA A 1 111 ? -2.373 11.248 18.386 1.00 61.62 111 ALA A O 1
ATOM 883 N N . ALA A 1 112 ? -2.137 13.345 17.664 1.00 64.12 112 ALA A N 1
ATOM 884 C CA . ALA A 1 112 ? -3.505 13.782 17.961 1.00 64.12 112 ALA A CA 1
ATOM 885 C C . ALA A 1 112 ? -4.461 13.699 16.751 1.00 64.12 112 ALA A C 1
ATOM 887 O O . ALA A 1 112 ? -5.606 14.146 16.836 1.00 64.12 112 ALA A O 1
ATOM 888 N N . ALA A 1 113 ? -3.998 13.202 15.602 1.00 73.19 113 ALA A N 1
ATOM 889 C CA . ALA A 1 113 ? -4.799 13.135 14.390 1.00 73.19 113 ALA A CA 1
ATOM 890 C C . ALA A 1 113 ? -5.910 12.081 14.488 1.00 73.19 113 ALA A C 1
ATOM 892 O O . ALA A 1 113 ? -5.722 10.990 15.022 1.00 73.19 113 ALA A O 1
ATOM 893 N N . ALA A 1 114 ? -7.078 12.406 13.932 1.00 82.94 114 ALA A N 1
ATOM 894 C CA . ALA A 1 114 ? -8.175 11.455 13.825 1.00 82.94 114 ALA A CA 1
ATOM 895 C C . ALA A 1 114 ? -7.791 10.276 12.914 1.00 82.94 114 ALA A C 1
ATOM 897 O O . ALA A 1 114 ? -7.187 10.478 11.854 1.00 82.94 114 ALA A O 1
ATOM 898 N N . LEU A 1 115 ? -8.206 9.070 13.314 1.00 91.25 115 LEU A N 1
ATOM 899 C CA . LEU A 1 115 ? -8.059 7.863 12.504 1.00 91.25 115 LEU A CA 1
ATOM 900 C C . LEU A 1 115 ? -8.746 8.031 11.147 1.00 91.25 115 LEU A C 1
ATOM 902 O O . LEU A 1 115 ? -9.790 8.678 11.032 1.00 91.25 115 LEU A O 1
ATOM 906 N N . VAL A 1 116 ? -8.155 7.413 10.130 1.00 94.25 116 VAL A N 1
ATOM 907 C CA . VAL A 1 116 ? -8.688 7.377 8.768 1.00 94.25 116 VAL A CA 1
ATOM 908 C C . VAL A 1 116 ? -9.337 6.022 8.539 1.00 94.25 116 VAL A C 1
ATOM 910 O O . VAL A 1 116 ? -8.653 5.005 8.626 1.00 94.25 116 VAL A O 1
ATOM 913 N N . GLY A 1 117 ? -10.645 6.012 8.282 1.00 95.19 117 GLY A N 1
ATOM 914 C CA . GLY A 1 117 ? -11.399 4.800 7.960 1.00 95.19 117 GLY A CA 1
ATOM 915 C C . GLY A 1 117 ? -11.218 4.440 6.490 1.00 95.19 117 GLY A C 1
ATOM 916 O O . GLY A 1 117 ? -11.260 5.315 5.632 1.00 95.19 117 GLY A O 1
ATOM 917 N N . VAL A 1 118 ? -10.951 3.176 6.186 1.00 96.88 118 VAL A N 1
ATOM 918 C CA . VAL A 1 118 ? -10.585 2.714 4.846 1.00 96.88 118 VAL A CA 1
ATOM 919 C C . VAL A 1 118 ? -11.429 1.519 4.445 1.00 96.88 118 VAL A C 1
ATOM 921 O O . VAL A 1 118 ? -11.510 0.530 5.172 1.00 96.88 118 VAL A O 1
ATOM 924 N N . ARG A 1 119 ? -12.003 1.572 3.244 1.00 95.62 119 ARG A N 1
ATOM 925 C CA . ARG A 1 119 ? -12.724 0.457 2.628 1.00 95.62 119 ARG A CA 1
ATOM 926 C C . ARG A 1 119 ? -12.064 0.086 1.316 1.00 95.62 119 ARG A C 1
ATOM 928 O O . ARG A 1 119 ? -11.886 0.922 0.431 1.00 95.62 119 ARG A O 1
ATOM 935 N N . TYR A 1 120 ? -11.713 -1.184 1.191 1.00 95.62 120 TYR A N 1
ATOM 936 C CA . TYR A 1 120 ? -11.239 -1.750 -0.061 1.00 95.62 120 TYR A CA 1
ATOM 937 C C . TYR A 1 120 ? -12.431 -2.311 -0.835 1.00 95.62 120 TYR A C 1
ATOM 939 O O . TYR A 1 120 ? -13.255 -3.006 -0.248 1.00 95.62 120 TYR A O 1
ATOM 947 N N . TYR A 1 121 ? -12.539 -2.014 -2.130 1.00 93.38 121 TYR A N 1
ATOM 948 C CA . TYR A 1 121 ? -13.635 -2.478 -2.995 1.00 93.38 121 TYR A CA 1
ATOM 949 C C . TYR A 1 121 ? -13.205 -3.558 -3.992 1.00 93.38 121 TYR A C 1
ATOM 951 O O . TYR A 1 121 ? -14.032 -4.068 -4.740 1.00 93.38 121 TYR A O 1
ATOM 959 N N . GLY A 1 122 ? -11.930 -3.950 -3.994 1.00 91.62 122 GLY A N 1
ATOM 960 C CA . GLY A 1 122 ? -11.409 -4.937 -4.934 1.00 91.62 122 GLY A CA 1
ATOM 961 C C . GLY A 1 122 ? -10.677 -4.303 -6.112 1.00 91.62 122 GLY A C 1
ATOM 962 O O . GLY A 1 122 ? -10.110 -3.212 -6.007 1.00 91.62 122 GLY A O 1
ATOM 963 N N . ILE A 1 123 ? -10.642 -5.037 -7.221 1.00 91.06 123 ILE A N 1
ATOM 964 C CA . ILE A 1 123 ? -9.972 -4.630 -8.455 1.00 91.06 123 ILE A CA 1
ATOM 965 C C . ILE A 1 123 ? -11.033 -4.426 -9.536 1.00 91.06 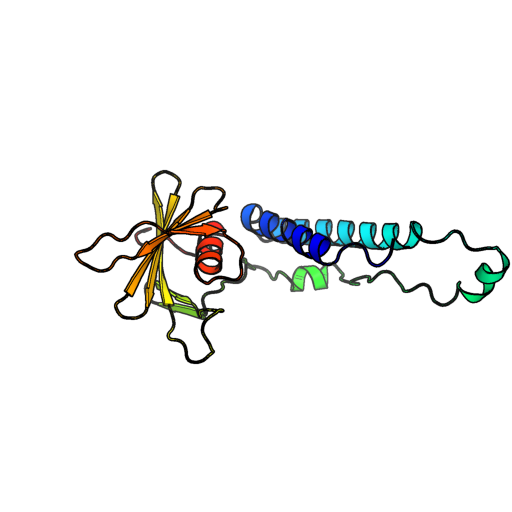123 ILE A C 1
ATOM 967 O O . ILE A 1 123 ? -11.786 -5.348 -9.841 1.00 91.06 123 ILE A O 1
ATOM 971 N N . GLU A 1 124 ? -11.050 -3.246 -10.146 1.00 89.00 124 GLU A N 1
ATOM 972 C CA . GLU A 1 124 ? -11.920 -2.889 -11.265 1.00 89.00 124 GLU A CA 1
ATOM 973 C C . GLU A 1 124 ? -11.049 -2.408 -12.431 1.00 89.00 124 GLU A C 1
ATOM 975 O O . GLU A 1 124 ? -10.168 -1.573 -12.249 1.00 89.00 124 GLU A O 1
ATOM 980 N N . ASN A 1 125 ? -11.233 -2.970 -13.631 1.00 87.69 125 ASN A N 1
ATOM 981 C CA . ASN A 1 125 ? -10.426 -2.642 -14.821 1.00 87.69 125 ASN A CA 1
ATOM 982 C C . ASN A 1 125 ? -8.898 -2.718 -14.596 1.00 87.69 125 ASN A C 1
ATOM 984 O O . ASN A 1 125 ? -8.127 -1.932 -15.143 1.00 87.69 125 ASN A O 1
ATOM 988 N N . GLY A 1 126 ? -8.450 -3.670 -13.769 1.00 85.94 126 GLY A N 1
ATOM 989 C CA . GLY A 1 126 ? -7.034 -3.838 -13.422 1.00 85.94 126 GLY A CA 1
ATOM 990 C C . GLY A 1 126 ? -6.492 -2.796 -12.437 1.00 85.94 126 GLY A C 1
ATOM 991 O O . GLY A 1 126 ? -5.279 -2.742 -12.226 1.00 85.94 126 GLY A O 1
ATOM 992 N N . GLN A 1 127 ? -7.367 -1.985 -11.836 1.00 90.75 127 GLN A N 1
ATOM 993 C CA . GLN A 1 127 ? -7.021 -1.002 -10.819 1.00 90.75 127 GLN A CA 1
ATOM 994 C C . GLN A 1 127 ? -7.601 -1.372 -9.456 1.00 90.75 127 GLN A C 1
ATOM 996 O O . GLN A 1 127 ? -8.766 -1.742 -9.346 1.00 90.75 127 GLN A O 1
ATOM 1001 N N . TYR A 1 128 ? -6.799 -1.243 -8.403 1.00 92.75 128 TYR A N 1
ATOM 1002 C CA . TYR A 1 128 ? -7.278 -1.355 -7.026 1.00 92.75 128 TYR A CA 1
ATOM 1003 C C . TYR A 1 128 ? -8.161 -0.155 -6.699 1.00 92.75 128 TYR A C 1
ATOM 1005 O O . TYR A 1 128 ? -7.719 0.973 -6.898 1.00 92.75 128 TYR A O 1
ATOM 1013 N N . ILE A 1 129 ? -9.365 -0.385 -6.175 1.00 93.94 129 ILE A N 1
ATOM 1014 C CA . ILE A 1 129 ? -10.296 0.679 -5.781 1.00 93.94 129 ILE A CA 1
ATOM 1015 C C . ILE A 1 129 ? -10.392 0.719 -4.258 1.00 93.94 129 ILE A C 1
ATOM 1017 O O . ILE A 1 129 ? -10.841 -0.237 -3.621 1.00 93.94 129 ILE A O 1
ATOM 1021 N N . ILE A 1 130 ? -9.944 1.822 -3.662 1.00 95.38 130 ILE A N 1
ATOM 1022 C CA . ILE A 1 130 ? -9.906 2.002 -2.209 1.00 95.38 130 ILE A CA 1
ATOM 1023 C C . ILE A 1 130 ? -10.500 3.363 -1.868 1.00 95.38 130 ILE A C 1
ATOM 1025 O O . ILE A 1 130 ? -10.192 4.350 -2.527 1.00 95.38 130 ILE A O 1
ATOM 1029 N N . GLU A 1 131 ? -11.310 3.446 -0.821 1.00 94.94 131 GL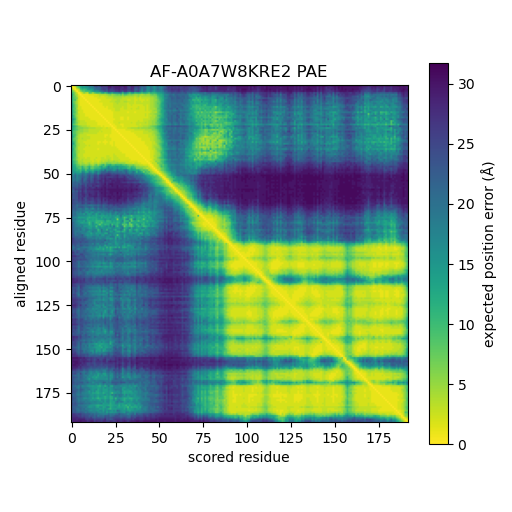U A N 1
ATOM 1030 C CA . GLU A 1 131 ? -11.770 4.724 -0.277 1.00 94.94 131 GLU A CA 1
ATOM 1031 C C . GLU A 1 131 ? -11.251 4.915 1.137 1.00 94.94 131 GLU A C 1
ATOM 1033 O O . GLU A 1 131 ? -11.300 3.998 1.951 1.00 94.94 131 GLU A O 1
ATOM 1038 N N . ALA A 1 132 ? -10.768 6.118 1.418 1.00 94.06 132 ALA A N 1
ATOM 1039 C CA . ALA A 1 132 ? -10.294 6.555 2.714 1.00 94.06 132 ALA A CA 1
ATOM 1040 C C . ALA A 1 132 ? -11.121 7.760 3.171 1.00 94.06 132 ALA A C 1
ATOM 1042 O O . ALA A 1 132 ? -11.269 8.737 2.436 1.00 94.06 132 ALA A O 1
ATOM 1043 N N . SER A 1 133 ? -11.652 7.710 4.385 1.00 91.69 133 SER A N 1
ATOM 1044 C CA . SER A 1 133 ? -12.518 8.728 4.960 1.00 91.69 13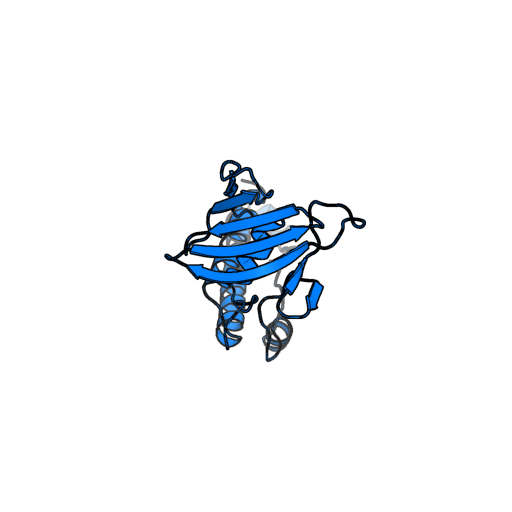3 SER A CA 1
ATOM 1045 C C . SER A 1 133 ? -11.899 9.323 6.227 1.00 91.69 133 SER A C 1
ATOM 1047 O O . SER A 1 133 ? -11.356 8.629 7.089 1.00 91.69 133 SER A O 1
ATOM 1049 N N . ARG A 1 134 ? -11.963 10.653 6.342 1.00 87.69 134 ARG A N 1
ATOM 1050 C CA . ARG A 1 134 ? -11.598 11.404 7.551 1.00 87.69 134 ARG A CA 1
ATOM 1051 C C . ARG A 1 134 ? -12.698 12.418 7.839 1.00 87.69 134 ARG A C 1
ATOM 1053 O O . ARG A 1 134 ? -12.771 13.485 7.225 1.00 87.69 134 ARG A O 1
ATOM 1060 N N . GLY A 1 135 ? -13.578 12.082 8.779 1.00 83.50 135 GLY A N 1
ATOM 1061 C CA . GLY A 1 135 ? -14.774 12.877 9.051 1.00 83.50 135 GLY A CA 1
ATOM 1062 C C . GLY A 1 135 ? -15.695 12.908 7.828 1.00 83.50 135 GLY A C 1
ATOM 1063 O O . GLY A 1 135 ? -16.192 11.871 7.411 1.00 83.50 135 GLY A O 1
ATOM 1064 N N . LYS A 1 136 ? -15.919 14.094 7.246 1.00 81.19 136 LYS A N 1
ATOM 1065 C CA . LYS A 1 136 ? -16.745 14.265 6.033 1.00 81.19 136 LYS A CA 1
ATOM 1066 C C . LYS A 1 136 ? -15.955 14.185 4.722 1.00 81.19 136 LYS A C 1
ATOM 1068 O O . LYS A 1 136 ? -16.562 14.176 3.658 1.00 81.19 136 LYS A O 1
ATOM 1073 N N . ALA A 1 137 ? -14.625 14.194 4.784 1.00 84.44 137 ALA A N 1
ATOM 1074 C CA . ALA A 1 137 ? -13.787 14.128 3.595 1.00 84.44 137 ALA A CA 1
ATOM 1075 C C . ALA A 1 137 ? -13.582 12.667 3.190 1.00 84.44 137 ALA A C 1
ATOM 1077 O O . ALA A 1 137 ? -13.162 11.861 4.021 1.00 84.44 137 ALA A O 1
ATOM 1078 N N . VAL A 1 138 ? -13.840 12.350 1.922 1.00 89.31 138 VAL A N 1
ATOM 1079 C CA . VAL A 1 138 ? -13.561 11.037 1.337 1.00 89.31 138 VAL A CA 1
ATOM 1080 C C . VAL A 1 138 ? -12.562 11.211 0.199 1.00 89.31 138 VAL A C 1
ATOM 1082 O O . VAL A 1 138 ? -12.680 12.122 -0.621 1.00 89.31 138 VAL A O 1
ATOM 1085 N N . LEU A 1 139 ? -11.553 10.351 0.170 1.00 90.81 139 LEU A N 1
ATOM 1086 C CA . LEU A 1 139 ? -10.569 10.231 -0.894 1.00 90.81 139 LEU A CA 1
ATOM 1087 C C . LEU A 1 139 ? -10.689 8.837 -1.492 1.00 90.81 139 LEU A C 1
ATOM 1089 O O . LEU A 1 139 ? -10.666 7.850 -0.762 1.00 90.81 139 LEU A O 1
ATOM 1093 N N . ARG A 1 140 ? -10.773 8.749 -2.814 1.00 93.25 140 ARG A N 1
ATOM 1094 C CA . ARG A 1 140 ? -10.631 7.491 -3.537 1.00 93.25 140 ARG A CA 1
ATOM 1095 C C . ARG A 1 140 ? -9.202 7.356 -4.037 1.00 93.25 140 ARG A C 1
ATOM 1097 O O . ARG A 1 140 ? -8.683 8.256 -4.695 1.00 93.25 140 ARG A O 1
ATOM 1104 N N . TYR A 1 141 ? -8.580 6.231 -3.722 1.00 94.75 141 TYR A N 1
ATOM 1105 C CA . TYR A 1 141 ? -7.279 5.836 -4.229 1.00 94.75 141 TYR A CA 1
ATOM 1106 C C . TYR A 1 141 ? -7.434 4.767 -5.304 1.00 94.75 141 TYR A C 1
ATOM 1108 O O . TYR A 1 141 ? -8.182 3.802 -5.133 1.00 94.75 141 TYR A O 1
ATOM 1116 N N . THR A 1 142 ? -6.694 4.946 -6.395 1.00 93.75 142 THR A N 1
ATOM 1117 C CA . THR A 1 142 ? -6.632 4.018 -7.527 1.00 93.75 142 THR A CA 1
ATOM 1118 C C . THR A 1 142 ? -5.181 3.736 -7.898 1.00 93.75 142 THR A C 1
ATOM 1120 O O . THR A 1 142 ? -4.402 4.678 -8.044 1.00 93.75 142 THR A O 1
ATOM 1123 N N . CYS A 1 143 ? -4.796 2.477 -8.108 1.00 91.81 143 CYS A N 1
ATOM 1124 C CA . CYS A 1 143 ? -3.493 2.145 -8.702 1.00 91.81 143 CYS A CA 1
ATOM 1125 C C . CYS A 1 143 ? -3.562 0.916 -9.612 1.00 91.81 143 CYS A C 1
ATOM 1127 O O . CYS A 1 143 ? -4.376 0.027 -9.384 1.00 91.81 143 CYS A O 1
ATOM 1129 N N . SER A 1 144 ? -2.718 0.888 -10.647 1.00 81.19 144 SER A N 1
ATOM 1130 C CA . SER A 1 144 ? -2.530 -0.239 -11.577 1.00 81.19 144 SER A CA 1
ATOM 1131 C C . SER A 1 144 ? -1.843 -1.434 -10.911 1.00 81.19 144 SER A C 1
ATOM 1133 O O . SER A 1 144 ? -1.318 -1.304 -9.817 1.00 81.19 144 SER A O 1
ATOM 1135 N N . ALA A 1 145 ? -1.775 -2.593 -11.573 1.00 67.31 145 ALA A N 1
ATOM 1136 C CA . ALA A 1 145 ? -1.195 -3.823 -11.012 1.00 67.31 145 ALA A CA 1
ATOM 1137 C C . ALA A 1 145 ? 0.235 -3.692 -10.431 1.00 67.31 145 ALA A C 1
ATOM 1139 O O . ALA A 1 145 ? 0.578 -4.413 -9.498 1.00 67.31 145 ALA A O 1
ATOM 1140 N N . ASP A 1 146 ? 1.061 -2.781 -10.952 1.00 77.69 146 ASP A N 1
ATOM 1141 C CA . ASP A 1 146 ? 2.414 -2.497 -10.456 1.00 77.69 146 ASP A CA 1
ATOM 1142 C C . ASP A 1 146 ? 2.456 -1.462 -9.310 1.00 77.69 146 ASP A C 1
ATOM 1144 O O . ASP A 1 146 ? 3.501 -1.289 -8.680 1.00 77.69 146 ASP A O 1
ATOM 1148 N N . CYS A 1 147 ? 1.337 -0.769 -9.049 1.00 84.81 147 CYS A N 1
ATOM 1149 C CA . CYS A 1 147 ? 1.117 0.300 -8.063 1.00 84.81 147 CYS A CA 1
ATOM 1150 C C . CYS A 1 147 ? 2.328 1.224 -7.842 1.00 84.81 147 CYS A C 1
ATOM 1152 O O . CYS A 1 147 ? 2.605 1.651 -6.717 1.00 84.81 147 CYS A O 1
ATOM 1154 N N . ALA A 1 148 ? 3.055 1.561 -8.915 1.00 86.94 148 ALA A N 1
ATOM 1155 C CA . ALA A 1 148 ? 4.172 2.504 -8.863 1.00 86.94 148 ALA A CA 1
ATOM 1156 C C . ALA A 1 148 ? 3.689 3.936 -8.563 1.00 86.94 148 ALA A C 1
ATOM 1158 O O . ALA A 1 148 ? 4.397 4.723 -7.921 1.00 86.94 148 ALA A O 1
ATOM 1159 N N . TYR A 1 149 ? 2.462 4.237 -8.990 1.00 89.62 149 TYR A N 1
ATOM 1160 C CA . TYR A 1 149 ? 1.767 5.500 -8.792 1.00 89.62 149 TYR A CA 1
ATOM 1161 C C . TYR A 1 149 ? 0.362 5.258 -8.245 1.00 89.62 149 TYR A C 1
ATOM 1163 O O . TYR A 1 149 ? -0.259 4.232 -8.520 1.00 89.62 149 TYR A O 1
ATOM 1171 N N . ILE A 1 150 ? -0.120 6.221 -7.468 1.00 93.31 150 ILE A N 1
ATOM 1172 C CA . ILE A 1 150 ? -1.431 6.209 -6.830 1.00 93.31 150 ILE A CA 1
ATOM 1173 C C . ILE A 1 150 ? -2.176 7.445 -7.324 1.00 93.31 150 ILE A C 1
ATOM 1175 O O . ILE A 1 150 ? -1.738 8.571 -7.089 1.00 93.31 150 ILE A O 1
ATOM 1179 N N . GLY A 1 151 ? -3.287 7.233 -8.020 1.00 91.81 151 GLY A N 1
ATOM 1180 C CA . GLY A 1 151 ? -4.266 8.273 -8.305 1.00 91.81 151 GLY A CA 1
ATOM 1181 C C . GLY A 1 151 ? -5.095 8.547 -7.057 1.00 91.81 151 GLY A C 1
ATOM 1182 O O . GLY A 1 151 ? -5.526 7.616 -6.379 1.00 91.81 151 GLY A O 1
ATOM 1183 N N . GLN A 1 152 ? -5.285 9.818 -6.736 1.00 91.31 152 GLN A N 1
ATOM 1184 C CA . GLN A 1 152 ? -6.062 10.292 -5.603 1.00 91.31 152 GLN A CA 1
ATOM 1185 C C . GLN A 1 152 ? -7.152 11.211 -6.116 1.00 91.31 152 GLN A C 1
ATOM 1187 O O . GLN A 1 152 ? -6.875 12.265 -6.685 1.00 91.31 152 GLN A O 1
ATOM 1192 N N . LEU A 1 153 ? -8.392 10.819 -5.887 1.00 88.56 153 LEU A N 1
ATOM 1193 C CA . LEU A 1 153 ? -9.556 11.612 -6.219 1.00 88.56 153 LEU A CA 1
ATOM 1194 C C . LEU A 1 153 ? -10.227 12.030 -4.917 1.00 88.56 153 LEU A C 1
ATOM 1196 O O . LEU A 1 153 ? -10.717 11.189 -4.165 1.00 88.56 153 LEU A O 1
ATOM 1200 N N . ALA A 1 154 ? -10.243 13.328 -4.628 1.00 86.62 154 ALA A N 1
ATOM 1201 C CA . ALA A 1 154 ? -11.115 13.835 -3.580 1.00 86.62 154 ALA A CA 1
ATOM 1202 C C . ALA A 1 154 ? -12.561 13.675 -4.042 1.00 86.62 154 ALA A C 1
ATOM 1204 O O . ALA A 1 154 ? -12.904 14.091 -5.145 1.00 86.62 154 ALA A O 1
ATOM 1205 N N . LEU A 1 155 ? -13.403 13.122 -3.173 1.00 77.25 155 LEU A N 1
ATOM 1206 C CA . LEU A 1 155 ? -14.840 12.992 -3.376 1.00 77.25 155 LEU A CA 1
ATOM 1207 C C . LEU A 1 155 ? -15.572 13.993 -2.462 1.00 77.25 155 LEU A C 1
ATOM 1209 O O . LEU A 1 155 ? -15.990 13.624 -1.362 1.00 77.25 155 LEU A O 1
ATOM 1213 N N . PRO A 1 156 ? -15.691 15.281 -2.835 1.00 64.75 156 PRO A N 1
ATOM 1214 C CA . PRO A 1 156 ? -16.451 16.249 -2.064 1.00 64.75 156 PRO A CA 1
ATOM 1215 C C . PRO A 1 156 ? -17.813 16.503 -2.716 1.00 64.75 156 PRO A C 1
ATOM 1217 O O . PRO A 1 156 ? -17.950 17.490 -3.424 1.00 64.75 156 PRO A O 1
ATOM 1220 N N . GLY A 1 157 ? -18.832 15.674 -2.470 1.00 62.53 157 GLY A N 1
ATOM 1221 C CA . GLY A 1 157 ? -20.188 15.957 -2.981 1.00 62.53 157 GLY A CA 1
ATOM 1222 C C . GLY A 1 157 ? -20.202 16.455 -4.443 1.00 62.53 157 GLY A C 1
ATOM 1223 O O . GLY A 1 157 ? -19.599 15.826 -5.305 1.00 62.53 157 GLY A O 1
ATOM 1224 N N . ASP A 1 158 ? -20.830 17.607 -4.704 1.00 47.91 158 ASP A N 1
ATOM 1225 C CA . ASP A 1 158 ? -21.175 18.125 -6.043 1.00 47.91 158 ASP A CA 1
ATOM 1226 C C . ASP A 1 158 ? -20.018 18.656 -6.931 1.00 47.91 158 ASP A C 1
ATOM 1228 O O . ASP A 1 158 ? -20.293 19.287 -7.953 1.00 47.91 158 ASP A O 1
ATOM 1232 N N . ILE A 1 159 ? -18.734 18.455 -6.595 1.00 53.47 159 ILE A N 1
ATOM 1233 C CA . ILE A 1 159 ? -17.615 18.904 -7.455 1.00 53.47 159 ILE A CA 1
ATOM 1234 C C . ILE A 1 159 ? -16.550 17.813 -7.593 1.00 53.47 159 ILE A C 1
ATOM 1236 O O . ILE A 1 159 ? -15.805 17.528 -6.655 1.00 53.47 159 ILE A O 1
ATOM 1240 N N . GLU A 1 160 ? -16.428 17.250 -8.795 1.00 53.28 160 GLU A N 1
ATOM 1241 C CA . GLU A 1 160 ? -15.294 16.407 -9.177 1.00 53.28 160 GLU A CA 1
ATOM 1242 C C . GLU A 1 160 ? -14.019 17.268 -9.179 1.00 53.28 160 GLU A C 1
ATOM 1244 O O . GLU A 1 160 ? -13.910 18.246 -9.920 1.00 53.28 160 GLU A O 1
ATOM 1249 N N . LYS A 1 161 ? -13.074 16.964 -8.284 1.00 64.19 161 LYS A N 1
ATOM 1250 C CA . LYS A 1 161 ? -11.743 17.586 -8.299 1.00 64.19 161 LYS A CA 1
ATOM 1251 C C . LYS A 1 161 ? -10.810 16.785 -9.197 1.00 64.19 161 LYS A C 1
ATOM 1253 O O . LYS A 1 161 ? -10.934 15.568 -9.268 1.00 64.19 161 LYS A O 1
ATOM 1258 N N . ASP A 1 162 ? -9.835 17.459 -9.803 1.00 69.94 162 ASP A N 1
ATOM 1259 C CA . ASP A 1 162 ? -8.800 16.801 -10.601 1.00 69.94 162 ASP A CA 1
ATOM 1260 C C . ASP A 1 162 ? -8.112 15.675 -9.815 1.00 69.94 162 ASP A C 1
ATOM 1262 O O . ASP A 1 162 ? -7.758 15.824 -8.639 1.00 69.94 162 ASP A O 1
ATOM 1266 N N . MET A 1 163 ? -7.903 14.544 -10.489 1.00 81.88 163 MET A N 1
ATOM 1267 C CA . MET A 1 163 ? -7.153 13.418 -9.947 1.00 81.88 163 MET A CA 1
ATOM 1268 C C . MET A 1 163 ? -5.689 13.819 -9.733 1.00 81.88 163 MET A C 1
ATOM 1270 O O . MET A 1 163 ? -4.982 14.191 -10.670 1.00 81.88 163 MET A O 1
ATOM 1274 N N . VAL A 1 164 ? -5.207 13.679 -8.500 1.00 87.06 164 VAL A N 1
ATOM 1275 C CA . VAL A 1 164 ? -3.805 13.911 -8.146 1.00 87.06 164 VAL A CA 1
ATOM 1276 C C . VAL A 1 164 ? -3.048 12.593 -8.228 1.00 87.06 164 VAL A C 1
ATOM 1278 O O . VAL A 1 164 ? -3.402 11.629 -7.558 1.00 87.06 164 VAL A O 1
ATOM 1281 N N . ILE A 1 165 ? -1.985 12.538 -9.026 1.00 87.81 165 ILE A N 1
ATOM 1282 C CA . ILE A 1 165 ? -1.134 11.348 -9.134 1.00 87.81 165 ILE A CA 1
ATOM 1283 C C . ILE A 1 165 ? 0.091 11.527 -8.240 1.00 87.81 165 ILE A C 1
ATOM 1285 O O . ILE A 1 165 ? 0.885 12.448 -8.433 1.00 87.81 165 ILE A O 1
ATOM 1289 N N . VAL A 1 166 ? 0.272 10.619 -7.284 1.00 87.69 166 VAL A N 1
ATOM 1290 C CA . VAL A 1 166 ? 1.429 10.593 -6.379 1.00 87.69 166 VAL A CA 1
ATOM 1291 C C . VAL A 1 166 ? 2.247 9.318 -6.571 1.00 87.69 166 VAL A C 1
ATOM 1293 O O . VAL A 1 166 ? 1.742 8.292 -7.023 1.00 87.69 166 VAL A O 1
ATOM 1296 N N . ARG A 1 167 ? 3.539 9.362 -6.238 1.00 87.38 167 ARG A N 1
ATOM 1297 C CA . ARG A 1 167 ? 4.408 8.175 -6.261 1.00 87.38 167 ARG A CA 1
ATOM 1298 C C . ARG A 1 167 ? 4.128 7.305 -5.029 1.00 87.38 167 ARG A C 1
ATOM 1300 O O . ARG A 1 167 ? 3.996 7.836 -3.933 1.00 87.38 167 ARG A O 1
ATOM 1307 N N . ASN A 1 168 ? 4.114 5.980 -5.189 1.00 87.44 168 ASN A N 1
ATOM 1308 C CA . ASN A 1 168 ? 4.053 5.046 -4.057 1.00 87.44 168 ASN A CA 1
ATOM 1309 C C . ASN A 1 168 ? 5.445 4.925 -3.404 1.00 87.44 168 ASN A C 1
ATOM 1311 O O . ASN A 1 168 ? 6.292 4.116 -3.809 1.00 87.44 168 ASN A O 1
ATOM 1315 N N . ASP A 1 169 ? 5.733 5.797 -2.442 1.00 78.75 169 ASP A N 1
ATOM 1316 C CA . ASP A 1 169 ? 7.048 5.996 -1.818 1.00 78.75 169 ASP A CA 1
ATOM 1317 C C . ASP A 1 169 ? 7.136 5.525 -0.356 1.00 78.75 169 ASP A C 1
ATOM 1319 O O . ASP A 1 169 ? 8.194 5.660 0.253 1.00 78.75 169 ASP A O 1
ATOM 1323 N N . ARG A 1 170 ? 6.083 4.859 0.142 1.00 68.94 170 ARG A N 1
ATOM 1324 C CA . ARG A 1 170 ? 5.992 4.104 1.416 1.00 68.94 170 ARG A CA 1
ATOM 1325 C C . ARG A 1 170 ? 5.791 4.895 2.700 1.00 68.94 170 ARG A C 1
ATOM 1327 O O . ARG A 1 170 ? 5.294 4.307 3.651 1.00 68.94 170 ARG A O 1
ATOM 1334 N N . ASN A 1 171 ? 6.096 6.188 2.731 1.00 75.12 171 ASN A N 1
ATOM 1335 C CA . ASN A 1 171 ? 5.999 6.988 3.964 1.00 75.12 171 ASN A CA 1
ATOM 1336 C C . ASN A 1 171 ? 4.803 7.946 3.984 1.00 75.12 171 ASN A C 1
ATOM 1338 O O . ASN A 1 171 ? 4.734 8.862 4.804 1.00 75.12 171 ASN A O 1
ATOM 1342 N N . SER A 1 172 ? 3.864 7.752 3.068 1.00 87.12 172 SER A N 1
ATOM 1343 C CA . SER A 1 172 ? 2.615 8.495 3.000 1.00 87.12 172 SER A CA 1
ATOM 1344 C C . SER A 1 172 ? 1.450 7.560 3.317 1.00 87.12 172 SER A C 1
ATOM 1346 O O . SER A 1 172 ? 1.463 6.392 2.920 1.00 87.12 172 SER A O 1
ATOM 1348 N N . LEU A 1 173 ? 0.426 8.072 4.004 1.00 90.81 173 LEU A N 1
ATOM 1349 C CA . LEU A 1 173 ? -0.797 7.319 4.305 1.00 90.81 173 LEU A CA 1
ATOM 1350 C C . LEU A 1 173 ? -1.383 6.574 3.075 1.00 90.81 173 LEU A C 1
ATOM 1352 O O . LEU A 1 173 ? -1.677 5.387 3.193 1.00 90.81 173 LEU A O 1
ATOM 1356 N N . PRO A 1 174 ? -1.488 7.189 1.878 1.00 92.31 174 PRO A N 1
ATOM 1357 C CA . PRO A 1 174 ? -1.942 6.507 0.664 1.00 92.31 174 PRO A CA 1
ATOM 1358 C C . PRO A 1 174 ? -1.068 5.310 0.281 1.00 92.31 174 PRO A C 1
ATOM 1360 O O . PRO A 1 174 ? -1.596 4.268 -0.09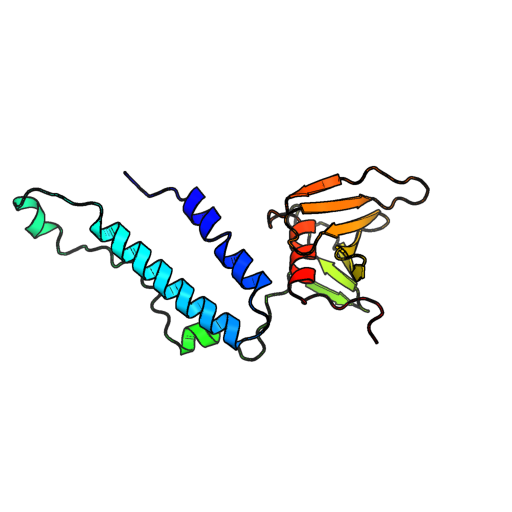3 1.00 92.31 174 PRO A O 1
ATOM 1363 N N . SER A 1 175 ? 0.260 5.438 0.395 1.00 90.88 175 SER A N 1
ATOM 1364 C CA . SER A 1 175 ? 1.188 4.341 0.098 1.00 90.88 175 SER A CA 1
ATOM 1365 C C . SER A 1 175 ? 0.980 3.174 1.055 1.00 90.88 175 SER A C 1
ATOM 1367 O O . SER A 1 175 ? 0.934 2.028 0.624 1.00 90.88 175 SER A O 1
ATOM 1369 N N . VAL A 1 176 ? 0.839 3.461 2.350 1.00 91.06 176 VAL A N 1
ATOM 1370 C CA . VAL A 1 176 ? 0.615 2.443 3.383 1.00 91.06 176 VAL A CA 1
ATOM 1371 C C . VAL A 1 176 ? -0.676 1.665 3.107 1.00 91.06 176 VAL A C 1
ATOM 1373 O O . VAL A 1 176 ? -0.644 0.441 3.003 1.00 91.06 176 VAL A O 1
ATOM 1376 N N . ILE A 1 177 ? -1.782 2.377 2.882 1.00 94.00 177 ILE A N 1
ATOM 1377 C CA . ILE A 1 177 ? -3.094 1.786 2.589 1.00 94.00 177 ILE A CA 1
ATOM 1378 C C . ILE A 1 177 ? -3.062 0.929 1.315 1.00 94.00 177 ILE A C 1
ATOM 1380 O O . ILE A 1 177 ? -3.539 -0.204 1.301 1.00 94.00 177 ILE A O 1
ATOM 1384 N N . VAL A 1 178 ? -2.502 1.467 0.229 1.00 93.19 178 VAL A N 1
ATOM 1385 C CA . VAL A 1 178 ? -2.427 0.761 -1.056 1.00 93.19 178 VAL A CA 1
ATOM 1386 C C . VAL A 1 178 ? -1.567 -0.494 -0.948 1.00 93.19 178 VAL A C 1
ATOM 1388 O O . VAL A 1 178 ? -1.938 -1.531 -1.492 1.00 93.19 178 VAL A O 1
ATOM 1391 N N . ASN A 1 179 ? -0.440 -0.432 -0.237 1.00 89.75 179 ASN A N 1
ATOM 1392 C CA . ASN A 1 179 ? 0.417 -1.601 -0.067 1.00 89.75 179 ASN A CA 1
ATOM 1393 C C . ASN A 1 179 ? -0.307 -2.699 0.726 1.00 89.75 179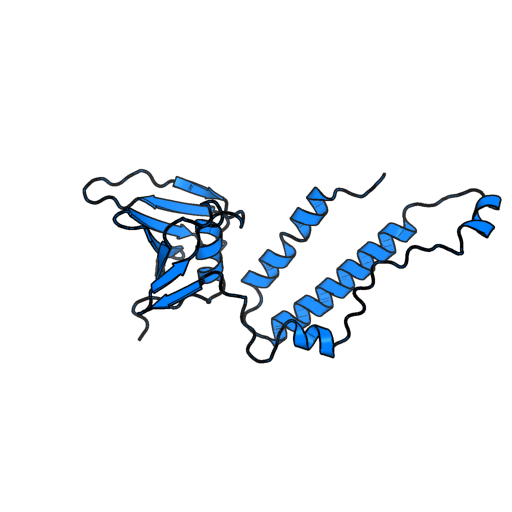 ASN A C 1
ATOM 1395 O O . ASN A 1 179 ? -0.260 -3.854 0.313 1.00 89.75 179 ASN A O 1
ATOM 1399 N N . ASP A 1 180 ? -1.059 -2.362 1.777 1.00 90.81 180 ASP A N 1
ATOM 1400 C CA . ASP A 1 180 ? -1.890 -3.343 2.488 1.00 90.81 180 ASP A CA 1
ATOM 1401 C C . ASP A 1 180 ? -2.920 -4.013 1.554 1.00 90.81 180 ASP A C 1
ATOM 1403 O O . ASP A 1 180 ? -3.110 -5.229 1.624 1.00 90.81 180 ASP A O 1
ATOM 1407 N N . ALA A 1 181 ? -3.529 -3.268 0.620 1.00 91.25 181 ALA A N 1
ATOM 1408 C CA . ALA A 1 181 ? -4.446 -3.837 -0.378 1.00 91.25 181 ALA A CA 1
ATOM 1409 C C . ALA A 1 181 ? -3.733 -4.810 -1.327 1.00 91.25 181 ALA A C 1
ATOM 1411 O O . ALA A 1 181 ? -4.177 -5.943 -1.515 1.00 91.25 181 ALA A O 1
ATOM 1412 N N . VAL A 1 182 ? -2.611 -4.381 -1.911 1.00 88.69 182 VAL A N 1
ATOM 1413 C CA . VAL A 1 182 ? -1.823 -5.167 -2.879 1.00 88.69 182 VAL A CA 1
ATOM 1414 C C . VAL A 1 182 ? -1.266 -6.445 -2.245 1.00 88.69 182 VAL A C 1
ATOM 1416 O O . VAL A 1 182 ? -1.170 -7.479 -2.906 1.00 88.69 182 VAL A O 1
ATOM 1419 N N . ASN A 1 183 ? -0.950 -6.392 -0.952 1.00 85.56 183 ASN A N 1
ATOM 1420 C CA . ASN A 1 183 ? -0.465 -7.526 -0.170 1.00 85.56 183 ASN A CA 1
ATOM 1421 C C . ASN A 1 183 ? -1.583 -8.449 0.345 1.00 85.56 183 ASN A C 1
ATOM 1423 O O . ASN A 1 183 ? -1.296 -9.426 1.037 1.00 85.56 183 ASN A O 1
ATOM 1427 N N . GLY A 1 184 ? -2.851 -8.162 0.029 1.00 86.44 184 GLY A N 1
ATOM 1428 C CA . GLY A 1 184 ? -3.992 -8.985 0.436 1.00 86.44 184 GLY A CA 1
ATOM 1429 C C . GLY A 1 184 ? -4.352 -8.880 1.920 1.00 86.44 184 GLY A C 1
ATOM 1430 O O . GLY A 1 184 ? -4.981 -9.790 2.454 1.00 86.44 184 GLY A O 1
ATOM 1431 N N . LEU A 1 185 ? -3.956 -7.795 2.592 1.00 88.69 185 LEU A N 1
ATOM 1432 C CA . LEU A 1 185 ? -4.292 -7.539 3.999 1.00 88.69 185 LEU A CA 1
ATOM 1433 C C . LEU A 1 185 ? -5.672 -6.888 4.164 1.00 88.69 185 LEU A C 1
ATOM 1435 O O . LEU A 1 185 ? -6.249 -6.913 5.251 1.00 88.69 185 LEU A O 1
ATOM 1439 N N . LEU A 1 186 ? -6.210 -6.321 3.083 1.00 90.94 186 LEU A N 1
ATOM 1440 C CA . LEU A 1 186 ? -7.553 -5.756 3.027 1.00 90.94 186 LEU A CA 1
ATOM 1441 C C . LEU A 1 186 ? -8.492 -6.722 2.296 1.00 90.94 186 LEU A C 1
ATOM 1443 O O . LEU A 1 186 ? -8.202 -7.172 1.188 1.00 90.94 186 LEU A O 1
ATOM 1447 N N . ALA A 1 187 ? -9.641 -7.012 2.900 1.00 88.94 187 ALA A N 1
ATOM 1448 C CA . ALA A 1 187 ? -10.701 -7.7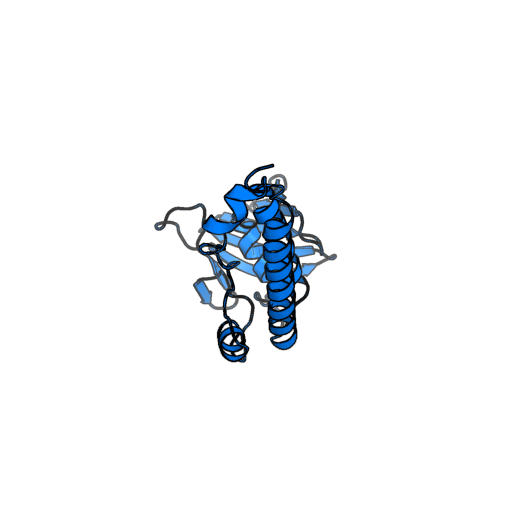91 2.278 1.00 88.94 187 ALA A CA 1
ATOM 1449 C C . ALA A 1 187 ? -11.633 -6.863 1.475 1.00 88.94 187 ALA A C 1
ATOM 1451 O O . ALA A 1 187 ? -12.005 -5.797 1.975 1.00 88.94 187 ALA A O 1
ATOM 1452 N N . PRO A 1 188 ? -12.022 -7.232 0.241 1.00 85.44 188 PRO A N 1
ATOM 1453 C CA . PRO A 1 188 ? -12.914 -6.413 -0.565 1.00 85.44 188 PRO A CA 1
ATOM 1454 C C . PRO A 1 188 ? -14.329 -6.380 0.026 1.00 85.44 188 PRO A C 1
ATOM 1456 O O . PRO A 1 188 ? -14.936 -7.402 0.349 1.00 85.44 188 PRO A O 1
ATOM 1459 N N . THR A 1 189 ? -14.872 -5.175 0.135 1.00 82.81 189 THR A N 1
ATOM 1460 C CA . THR A 1 189 ? -16.239 -4.914 0.574 1.00 82.81 189 THR A CA 1
ATOM 1461 C C . THR A 1 189 ? -17.200 -5.526 -0.442 1.00 82.81 189 THR A C 1
ATOM 1463 O O . THR A 1 189 ? -17.176 -5.161 -1.612 1.00 82.81 189 THR A O 1
ATOM 1466 N N . GLY A 1 190 ? -18.054 -6.449 0.005 1.00 64.94 190 GLY A N 1
ATOM 1467 C CA . GLY A 1 190 ? -19.013 -7.146 -0.861 1.00 64.94 190 GLY A CA 1
ATOM 1468 C C . GLY A 1 190 ? -18.578 -8.540 -1.321 1.00 64.94 190 GLY A C 1
ATOM 1469 O O . GLY A 1 190 ? -19.379 -9.221 -1.955 1.00 64.94 190 GLY A O 1
ATOM 1470 N N . ALA A 1 191 ? -17.379 -9.008 -0.956 1.00 50.53 191 ALA A N 1
ATOM 1471 C CA . ALA A 1 191 ? -17.033 -10.421 -1.085 1.00 50.53 191 ALA A CA 1
ATOM 1472 C C . ALA A 1 191 ? -17.767 -11.239 -0.009 1.00 50.53 191 ALA A C 1
ATOM 1474 O O . ALA A 1 191 ? -17.324 -11.336 1.136 1.00 50.53 191 ALA A O 1
ATOM 1475 N N . ARG A 1 192 ? -18.933 -11.774 -0.375 1.00 36.50 192 ARG A N 1
ATOM 1476 C CA . ARG A 1 192 ? -19.536 -12.951 0.257 1.00 36.50 192 ARG A CA 1
ATOM 1477 C C . ARG A 1 192 ? -19.377 -14.140 -0.669 1.00 36.50 192 ARG A C 1
ATOM 1479 O O . ARG A 1 192 ? -19.557 -13.936 -1.889 1.00 36.50 192 ARG A O 1
#

Secondary structure (DSSP, 8-state):
--S--HHHHHHHHHHHHHHHHHH--SHHHHHHHHHHHHHHHHHHHHHHHHHS----GGGTTTGGG-----------HHHHHHHS-TT-PPPP-EEEEETTEEEE--TTS-TTPPPEEEEEEEEETTEEEEEEEETTEEEEEEEETT-SEEEEEEE-TT--PPPEEEE--SSSHHHHHHHHHHTT-SPPTT--

Solvent-accessible surface area (backbone atoms only — not comparable to full-atom values): 11497 Å² total; per-residue (Å²): 133,78,80,80,53,65,65,59,50,47,55,52,48,48,53,53,53,54,49,44,50,77,72,38,93,47,59,68,50,47,53,53,49,52,55,52,52,50,52,52,53,49,50,52,46,53,50,60,69,66,72,72,78,93,74,65,80,80,58,60,77,74,55,68,83,66,66,77,69,64,86,67,82,80,69,48,73,69,56,53,44,62,76,51,42,95,86,47,65,83,81,72,77,52,81,46,75,57,98,71,32,36,27,26,74,46,78,82,47,61,97,84,58,76,61,31,40,30,38,36,60,41,73,58,98,64,22,41,40,34,39,40,32,51,91,87,48,35,34,39,40,36,27,49,87,82,45,64,43,35,37,36,31,52,53,57,83,100,47,88,50,79,70,45,76,42,72,53,76,63,77,44,54,68,29,48,55,50,48,38,47,76,56,63,71,49,66,41,58,85,78,122

Foldseek 3Di:
DPDPDPPVVVVVVVVLVVCCLQPDQDDVSQLVSVVVVLVVLQVVLVVVLVPDDPDPPVVVVVPPPDPPDRPNVPQDSVNSCVVAPHVRAPDQQFPDDDPLWTWHDWLPDPPPADIKTKHWAQADPQWTWMWIDDPQKIWIWIAHLSRQKIWIWTDRPPDTDDTDIDGLPPNGPSNSNVSCVSSVVHDHDPDD

Mean predicted aligned error: 15.3 Å

pLDDT: mean 76.81, std 15.72, range [34.53, 96.88]

Nearest PDB structures (foldseek):
  7fy1-assembly1_A  TM=4.251E-01  e=9.115E-01  Homo sapiens
  7fyd-assembly1_A  TM=4.948E-01  e=2.877E+00  Homo sapiens
  3rzy-assembly1_A  TM=4.998E-01  e=3.419E+00  Homo sapiens